Protein AF-A0AAD4QGN6-F1 (afdb_monomer)

Sequence (201 aa):
MGAQNDKGPKTSQDTLAPYFDDSAAAVRRAFARVEEGYILPTADLFKAQFSAHPIPFVFFSIFVSFSFFPILAYFVVSFATLSVALAVALCIAFIFSAGVCIFLGGILLSILGITLLLSGFLTCFVMFSYLAARLISNLRHSGRNGFRAWYQEVTTILYPFSFHLAPADEDPYISQDTKGLNGEEAKDGHGIDTEPEPYEQ

Radius of gyration: 48.89 Å; Cα contacts (8 Å, |Δi|>4): 22; chains: 1; bounding box: 101×64×138 Å

Secondary structure (DSSP, 8-state):
-----------HHHHHHHHHHHHHHHHHHHHHHHIIIIIHHHHHHHHHHHHH-HHHHHHHHHHHHHHHHHHHHHHHHHHHHHHHHHHHHHHHHHHHHHHHHHHHHHHHHHHHHHHHHHHHHHHHHHHHHHHHHHHHHHHHHHGGGHHHHHHHHHHHHHGGGS---------TTS-SS---S--------------------

pLDDT: mean 86.38, std 15.67, range [43.59, 98.38]

Structure (mmCIF, N/CA/C/O backbone):
data_AF-A0AAD4QGN6-F1
#
_entry.id   AF-A0AAD4QGN6-F1
#
loop_
_atom_site.group_PDB
_atom_site.id
_atom_site.type_symbol
_atom_site.label_atom_id
_atom_site.label_alt_id
_atom_site.label_comp_id
_atom_site.label_asym_id
_atom_site.label_entity_id
_atom_site.label_seq_id
_atom_site.pdbx_PDB_ins_code
_atom_site.Cartn_x
_atom_site.Cartn_y
_atom_site.Cartn_z
_atom_site.occupancy
_atom_site.B_iso_or_equiv
_atom_site.auth_seq_id
_atom_site.auth_comp_id
_atom_site.auth_asym_id
_atom_site.auth_atom_id
_atom_site.pdbx_PDB_model_num
ATOM 1 N N . MET A 1 1 ? -61.923 -21.120 -24.382 1.00 43.59 1 MET A N 1
ATOM 2 C CA . MET A 1 1 ? -61.720 -19.772 -23.808 1.00 43.59 1 MET A CA 1
ATOM 3 C C . MET A 1 1 ? -60.856 -19.918 -22.566 1.00 43.59 1 MET A C 1
ATOM 5 O O . MET A 1 1 ? -61.360 -20.352 -21.543 1.00 43.59 1 MET A O 1
ATOM 9 N N . GLY A 1 2 ? -59.548 -19.681 -22.691 1.00 56.62 2 GLY A N 1
ATOM 10 C CA . GLY A 1 2 ? -58.587 -19.747 -21.589 1.00 56.62 2 GLY A CA 1
ATOM 11 C C . GLY A 1 2 ? -57.971 -18.369 -21.386 1.00 56.62 2 GLY A C 1
ATOM 12 O O . GLY A 1 2 ? -57.341 -17.851 -22.302 1.00 56.62 2 GLY A O 1
ATOM 13 N N . ALA A 1 3 ? -58.206 -17.764 -20.223 1.00 63.41 3 ALA A N 1
ATOM 14 C CA . ALA A 1 3 ? -57.609 -16.489 -19.851 1.00 63.41 3 ALA A CA 1
ATOM 15 C C . ALA A 1 3 ? -56.217 -16.751 -19.263 1.00 63.41 3 ALA A C 1
ATOM 17 O O . ALA A 1 3 ? -56.072 -17.232 -18.139 1.00 63.41 3 ALA A O 1
ATOM 18 N N . GLN A 1 4 ? -55.197 -16.484 -20.072 1.00 51.84 4 GLN A N 1
ATOM 19 C CA . GLN A 1 4 ? -53.793 -16.517 -19.691 1.00 51.84 4 GLN A CA 1
ATOM 20 C C . GLN A 1 4 ? -53.531 -15.282 -18.819 1.00 51.84 4 GLN A C 1
ATOM 22 O O . GLN A 1 4 ? -53.520 -14.156 -19.306 1.00 51.84 4 GLN A O 1
ATOM 27 N N . ASN A 1 5 ? -53.439 -15.492 -17.506 1.00 65.56 5 ASN A N 1
ATOM 28 C CA . ASN A 1 5 ? -53.220 -14.425 -16.537 1.00 65.56 5 ASN A CA 1
ATOM 29 C C . ASN A 1 5 ? -51.732 -14.049 -16.570 1.00 65.56 5 ASN A C 1
ATOM 31 O O . ASN A 1 5 ? -50.882 -14.808 -16.094 1.00 65.56 5 ASN A O 1
ATOM 35 N N . ASP A 1 6 ? -51.448 -12.921 -17.212 1.00 61.00 6 ASP A N 1
ATOM 36 C CA . ASP A 1 6 ? -50.129 -12.334 -17.408 1.00 61.00 6 ASP A CA 1
ATOM 37 C C . ASP A 1 6 ? -49.530 -11.928 -16.053 1.00 61.00 6 ASP A C 1
ATOM 39 O O . ASP A 1 6 ? -49.828 -10.880 -15.479 1.00 61.00 6 ASP A O 1
ATOM 43 N N . LYS A 1 7 ? -48.732 -12.830 -15.475 1.00 59.69 7 LYS A N 1
ATOM 44 C CA . LYS A 1 7 ? -47.925 -12.542 -14.291 1.00 59.69 7 LYS A CA 1
ATOM 45 C C . LYS A 1 7 ? -46.691 -11.796 -14.770 1.00 59.69 7 LYS A C 1
ATOM 47 O O . LYS A 1 7 ? -45.685 -12.424 -15.099 1.00 59.69 7 LYS A O 1
ATOM 52 N N . GLY A 1 8 ? -46.788 -10.468 -14.775 1.00 71.62 8 GLY A N 1
ATOM 53 C CA . GLY A 1 8 ? -45.641 -9.585 -14.953 1.00 71.62 8 GLY A CA 1
ATOM 54 C C . GLY A 1 8 ? -44.460 -10.014 -14.065 1.00 71.62 8 GLY A C 1
ATOM 55 O O . GLY A 1 8 ? -44.665 -10.655 -13.025 1.00 71.62 8 GLY A O 1
ATOM 56 N N . PRO A 1 9 ? -43.218 -9.716 -14.483 1.00 70.19 9 PRO A N 1
ATOM 57 C CA . PRO A 1 9 ? -42.015 -10.195 -13.817 1.00 70.19 9 PRO A CA 1
ATOM 58 C C . PRO A 1 9 ? -42.045 -9.778 -12.347 1.00 70.19 9 PRO A C 1
ATOM 60 O O . PRO A 1 9 ? -41.974 -8.592 -12.031 1.00 70.19 9 PRO A O 1
ATOM 63 N N . LYS A 1 10 ? -42.186 -10.764 -11.451 1.00 68.19 10 LYS A N 1
ATOM 64 C CA . LYS A 1 10 ? -42.102 -10.548 -10.006 1.00 68.19 10 LYS A CA 1
ATOM 65 C C . LYS A 1 10 ? -40.757 -9.899 -9.728 1.00 68.19 10 LYS A C 1
ATOM 67 O O . LYS A 1 10 ? -39.713 -10.513 -9.948 1.00 68.19 10 LYS A O 1
ATOM 72 N N . THR A 1 11 ? -40.792 -8.641 -9.318 1.00 77.50 11 THR A N 1
ATOM 73 C CA . THR A 1 11 ? -39.588 -7.891 -9.000 1.00 77.50 11 THR A CA 1
ATOM 74 C C . THR A 1 11 ? -38.900 -8.592 -7.830 1.00 77.50 11 THR A C 1
ATOM 76 O O . THR A 1 11 ? -39.550 -9.098 -6.912 1.00 77.50 11 THR A O 1
ATOM 79 N N . SER A 1 12 ? -37.567 -8.650 -7.839 1.00 76.31 12 SER A N 1
ATOM 80 C CA . SER A 1 12 ? -36.774 -9.278 -6.768 1.00 76.31 12 SER A CA 1
ATOM 81 C C . SER A 1 12 ? -37.099 -8.718 -5.372 1.00 76.31 12 SER A C 1
ATOM 83 O O . SER A 1 12 ? -36.826 -9.357 -4.361 1.00 76.31 12 SER A O 1
ATOM 85 N N . GLN A 1 13 ? -37.730 -7.544 -5.322 1.00 77.81 13 GLN A N 1
ATOM 86 C CA . GLN A 1 13 ? -38.198 -6.865 -4.123 1.00 77.81 13 GLN A CA 1
ATOM 87 C C . GLN A 1 13 ? -39.354 -7.602 -3.418 1.00 77.81 13 GLN A C 1
ATOM 89 O O . GLN A 1 13 ? -39.311 -7.745 -2.197 1.00 77.81 13 GLN A O 1
ATOM 94 N N . ASP A 1 14 ? -40.307 -8.179 -4.162 1.00 81.94 14 ASP A N 1
ATOM 95 C CA . ASP A 1 14 ? -41.421 -8.961 -3.588 1.00 81.94 14 ASP A CA 1
ATOM 96 C C . ASP A 1 14 ? -40.950 -10.285 -2.967 1.00 81.94 14 ASP A C 1
ATOM 98 O O . ASP A 1 14 ? -41.615 -10.859 -2.107 1.00 81.94 14 ASP A O 1
ATOM 102 N N . THR A 1 15 ? -39.777 -10.772 -3.381 1.00 83.56 15 THR A N 1
ATOM 103 C CA . THR A 1 15 ? -39.191 -12.006 -2.838 1.00 83.56 15 THR A CA 1
ATOM 104 C C . THR A 1 15 ? -38.422 -11.753 -1.535 1.00 83.56 15 THR A C 1
ATOM 106 O O . THR A 1 15 ? -38.237 -12.683 -0.759 1.00 83.56 15 THR A O 1
ATOM 109 N N . LEU A 1 16 ? -38.010 -10.510 -1.248 1.00 90.31 16 LEU A N 1
ATOM 110 C CA . LEU A 1 16 ? -37.221 -10.157 -0.056 1.00 90.31 16 LEU A CA 1
ATOM 111 C C . LEU A 1 16 ? -38.077 -9.814 1.171 1.00 90.31 16 LEU A C 1
ATOM 113 O O . LEU A 1 16 ? -37.651 -10.070 2.295 1.00 90.31 16 LEU A O 1
ATOM 117 N N . ALA A 1 17 ? -39.283 -9.278 0.970 1.00 91.94 17 ALA A N 1
ATOM 118 C CA . ALA A 1 17 ? -40.217 -8.952 2.050 1.00 91.94 17 ALA A CA 1
ATOM 119 C C . ALA A 1 17 ? -40.446 -10.102 3.062 1.00 91.94 17 ALA A C 1
ATOM 121 O O . ALA A 1 17 ? -40.262 -9.868 4.259 1.00 91.94 17 ALA A O 1
ATOM 122 N N . PRO A 1 18 ? -40.732 -11.355 2.641 1.00 93.19 18 PRO A N 1
ATOM 123 C CA . PRO A 1 18 ? -40.939 -12.448 3.593 1.00 93.19 18 PRO A CA 1
ATOM 124 C C . PRO A 1 18 ? -39.680 -12.814 4.400 1.00 93.19 18 PRO A C 1
ATOM 126 O O . PRO A 1 18 ? -39.805 -13.261 5.538 1.00 93.19 18 PRO A O 1
ATOM 129 N N . TYR A 1 19 ? -38.469 -12.596 3.865 1.00 93.94 19 TYR A N 1
ATOM 130 C CA . TYR A 1 19 ? -37.225 -12.847 4.608 1.00 93.94 19 TYR A CA 1
ATOM 131 C C . TYR A 1 19 ? -37.001 -11.829 5.727 1.00 93.94 19 TYR A C 1
ATOM 133 O O . TYR A 1 19 ? -36.492 -12.194 6.789 1.00 93.94 19 TYR A O 1
ATOM 141 N N . PHE A 1 20 ? -37.385 -10.566 5.518 1.00 95.81 20 PHE A N 1
ATOM 142 C CA . PHE A 1 20 ? -37.336 -9.556 6.576 1.00 95.81 20 PHE A CA 1
ATOM 143 C C . PHE A 1 20 ? -38.327 -9.867 7.694 1.00 95.81 20 PHE A C 1
ATOM 145 O O . PHE A 1 20 ? -37.954 -9.777 8.865 1.00 95.81 20 PHE A O 1
ATOM 152 N N . ASP A 1 21 ? -39.542 -10.294 7.349 1.00 95.81 21 ASP A N 1
ATOM 153 C CA . ASP A 1 21 ? -40.553 -10.665 8.339 1.00 95.81 21 ASP A CA 1
ATOM 154 C C . ASP A 1 21 ? -40.125 -11.883 9.166 1.00 95.81 21 ASP A C 1
ATOM 156 O O . ASP A 1 21 ? -40.253 -11.867 10.394 1.00 95.81 21 ASP A O 1
ATOM 160 N N . ASP A 1 22 ? -39.545 -12.909 8.535 1.00 96.44 22 ASP A N 1
ATOM 161 C CA . ASP A 1 22 ? -39.064 -14.094 9.253 1.00 96.44 22 ASP A CA 1
ATOM 162 C C . ASP A 1 22 ? -37.840 -13.777 10.132 1.00 96.44 22 ASP A C 1
ATOM 164 O O . ASP A 1 22 ? -37.778 -14.172 11.300 1.00 96.44 22 ASP A O 1
ATOM 168 N N . SER A 1 23 ? -36.909 -12.956 9.631 1.00 95.19 23 SER A N 1
ATOM 169 C CA . SER A 1 23 ? -35.755 -12.477 10.408 1.00 95.19 23 SER A CA 1
ATOM 170 C C . SER A 1 23 ? -36.194 -11.647 11.618 1.00 95.19 23 SER A C 1
ATOM 172 O O . SER A 1 23 ? -35.710 -11.854 12.734 1.00 95.19 23 SER A O 1
ATOM 174 N N . ALA A 1 24 ? -37.156 -10.740 11.437 1.00 96.81 24 ALA A N 1
ATOM 175 C CA . ALA A 1 24 ? -37.717 -9.943 12.522 1.00 96.81 24 ALA A CA 1
ATOM 176 C C . ALA A 1 24 ? -38.466 -10.817 13.539 1.00 96.81 24 ALA A C 1
ATOM 178 O O . ALA A 1 24 ? -38.330 -10.610 14.748 1.00 96.81 24 ALA A O 1
ATOM 179 N N . ALA A 1 25 ? -39.218 -11.823 13.083 1.00 97.12 25 ALA A N 1
ATOM 180 C CA . ALA A 1 25 ? -39.891 -12.779 13.957 1.00 97.12 25 ALA A CA 1
ATOM 181 C C . ALA A 1 25 ? -38.892 -13.620 14.770 1.00 97.12 25 ALA A C 1
ATOM 183 O O . ALA A 1 25 ? -39.136 -13.881 15.951 1.00 97.12 25 ALA A O 1
ATOM 184 N N . ALA A 1 26 ? -37.757 -14.003 14.181 1.00 97.00 26 ALA A N 1
ATOM 185 C CA . ALA A 1 26 ? -36.682 -14.708 14.874 1.00 97.00 26 ALA A CA 1
ATOM 186 C C . ALA A 1 26 ? -36.025 -13.835 15.956 1.00 97.00 26 ALA A C 1
ATOM 188 O O . ALA A 1 26 ? -35.890 -14.282 17.097 1.00 97.00 26 ALA A O 1
ATOM 189 N N . VAL A 1 27 ? -35.695 -12.576 15.639 1.00 96.12 27 VAL A N 1
ATOM 190 C CA . VAL A 1 27 ? -35.137 -11.619 16.612 1.00 96.12 27 VAL A CA 1
ATOM 191 C C . VAL A 1 27 ? -36.123 -11.365 17.752 1.00 96.12 27 VAL A C 1
ATOM 193 O O . VAL A 1 27 ? -35.725 -11.410 18.912 1.00 96.12 27 VAL A O 1
ATOM 196 N N . ARG A 1 28 ? -37.420 -11.190 17.462 1.00 97.12 28 ARG A N 1
ATOM 197 C CA . ARG A 1 28 ? -38.463 -11.032 18.494 1.00 97.12 28 ARG A CA 1
ATOM 198 C C . ARG A 1 28 ? -38.573 -12.250 19.404 1.00 97.12 28 ARG A C 1
ATOM 200 O O . ARG A 1 28 ? -38.644 -12.084 20.614 1.00 97.12 28 ARG A O 1
ATOM 207 N N . ARG A 1 29 ? -38.554 -13.468 18.853 1.00 96.88 29 ARG A N 1
ATOM 208 C CA . ARG A 1 29 ? -38.578 -14.705 19.655 1.00 96.88 29 ARG A CA 1
ATOM 209 C C . ARG A 1 29 ? -37.332 -14.847 20.532 1.00 96.88 29 ARG A C 1
ATOM 211 O O . ARG A 1 29 ? -37.445 -15.297 21.669 1.00 96.88 29 ARG A O 1
ATOM 218 N N . ALA A 1 30 ? -36.161 -14.463 20.025 1.00 95.88 30 ALA A N 1
ATOM 219 C CA . ALA A 1 30 ? -34.927 -14.457 20.807 1.00 95.88 30 ALA A CA 1
ATOM 220 C C . ALA A 1 30 ? -34.992 -13.430 21.946 1.00 95.88 30 ALA A C 1
ATOM 222 O O . ALA A 1 30 ? -34.689 -13.773 23.087 1.00 95.88 30 ALA A O 1
ATOM 223 N N . PHE A 1 31 ? -35.460 -12.214 21.656 1.00 96.38 31 PHE A N 1
ATOM 224 C CA . PHE A 1 31 ? -35.670 -11.175 22.663 1.00 96.38 31 PHE A CA 1
ATOM 225 C C . PHE A 1 31 ? -36.680 -11.596 23.723 1.00 96.38 31 PHE A C 1
ATOM 227 O O . PHE A 1 31 ? -36.369 -11.471 24.899 1.00 96.38 31 PHE A O 1
ATOM 234 N N . ALA A 1 32 ? -37.818 -12.172 23.332 1.00 96.75 32 ALA A N 1
ATOM 235 C CA . ALA A 1 32 ? -38.819 -12.665 24.275 1.00 96.75 32 ALA A CA 1
ATOM 236 C C . ALA A 1 32 ? -38.220 -13.703 25.236 1.00 96.75 32 ALA A C 1
ATOM 238 O O . ALA A 1 32 ? -38.425 -13.632 26.442 1.00 96.75 32 ALA A O 1
ATOM 239 N N . ARG A 1 33 ? -37.389 -14.622 24.728 1.00 96.12 33 ARG A N 1
ATOM 240 C CA . ARG A 1 33 ? -36.713 -15.624 25.564 1.00 96.12 33 ARG A CA 1
ATOM 241 C C . ARG A 1 33 ? -35.698 -15.004 26.528 1.00 96.12 33 ARG A C 1
ATOM 243 O O . ARG A 1 33 ? -35.553 -15.481 27.649 1.00 96.12 33 ARG A O 1
ATOM 250 N N . VAL A 1 34 ? -34.982 -13.966 26.099 1.00 96.69 34 VAL A N 1
ATOM 251 C CA . VAL A 1 34 ? -34.042 -13.232 26.961 1.00 96.69 34 VAL A CA 1
ATOM 252 C C . VAL A 1 34 ? -34.792 -12.417 28.010 1.00 96.69 34 VAL A C 1
ATOM 254 O O . VAL A 1 34 ? -34.392 -12.383 29.172 1.00 96.69 34 VAL A O 1
ATOM 257 N N . GLU A 1 35 ? -35.889 -11.785 27.617 1.00 96.38 35 GLU A N 1
ATOM 258 C CA . GLU A 1 35 ? -36.721 -10.983 28.500 1.00 96.38 35 GLU A CA 1
ATOM 259 C C . GLU A 1 35 ? -37.313 -11.837 29.620 1.00 96.38 35 GLU A C 1
ATOM 261 O O . GLU A 1 35 ? -37.143 -11.523 30.798 1.00 96.38 35 GLU A O 1
ATOM 266 N N . GLU A 1 36 ? -37.908 -12.967 29.252 1.00 96.25 36 GLU A N 1
ATOM 267 C CA . GLU A 1 36 ? -38.541 -13.897 30.182 1.00 96.25 36 GLU A CA 1
ATOM 268 C C . GLU A 1 36 ? -37.516 -14.661 31.030 1.00 96.25 36 GLU A C 1
ATOM 270 O O . GLU A 1 36 ? -37.715 -14.852 32.227 1.00 96.25 36 GLU A O 1
ATOM 275 N N . GLY A 1 37 ? -36.379 -15.044 30.440 1.00 95.56 37 GLY A N 1
ATOM 276 C CA . GLY A 1 37 ? -35.348 -15.827 31.123 1.00 95.56 37 GLY A CA 1
ATOM 277 C C . GLY A 1 37 ? -34.400 -15.020 32.012 1.00 95.56 37 GLY A C 1
ATOM 278 O O . GLY A 1 37 ? -33.891 -15.558 32.993 1.00 95.56 37 GLY A O 1
ATOM 279 N N . TYR A 1 38 ? -34.141 -13.750 31.688 1.00 95.50 38 TYR A N 1
ATOM 280 C CA . TYR A 1 38 ? -33.102 -12.959 32.356 1.00 95.50 38 TYR A CA 1
ATOM 281 C C . TYR A 1 38 ? -33.596 -11.605 32.851 1.00 95.50 38 TYR A C 1
ATOM 283 O O . TYR A 1 38 ? -33.312 -11.250 33.995 1.00 95.50 38 TYR A O 1
ATOM 291 N N . ILE A 1 39 ? -34.318 -10.841 32.026 1.00 96.69 39 ILE A N 1
ATOM 292 C CA . ILE A 1 39 ? -34.656 -9.444 32.346 1.00 96.69 39 ILE A CA 1
ATOM 293 C C . ILE A 1 39 ? -35.712 -9.374 33.450 1.00 96.69 39 ILE A C 1
ATOM 295 O O . ILE A 1 39 ? -35.499 -8.703 34.457 1.00 96.69 39 ILE A O 1
ATOM 299 N N . LEU A 1 40 ? -36.825 -10.092 33.295 1.00 95.56 40 LEU A N 1
ATOM 300 C CA . LEU A 1 40 ? -37.905 -10.121 34.283 1.00 95.56 40 LEU A CA 1
ATOM 301 C C . LEU A 1 40 ? -37.440 -10.602 35.671 1.00 95.56 40 LEU A C 1
ATOM 303 O O . LEU A 1 40 ? -37.620 -9.854 36.636 1.00 95.56 40 LEU A O 1
ATOM 307 N N . PRO A 1 41 ? -36.770 -11.765 35.813 1.00 94.88 41 PRO A N 1
ATOM 308 C CA . PRO A 1 41 ? -36.354 -12.237 37.132 1.00 94.88 41 PRO A CA 1
ATOM 309 C C . PRO A 1 41 ? -35.299 -11.332 37.780 1.00 94.88 41 PRO A C 1
ATOM 311 O O . PRO A 1 41 ? -35.325 -11.137 38.995 1.00 94.88 41 PRO A O 1
ATOM 314 N N . THR A 1 42 ? -34.386 -10.735 37.004 1.00 95.31 42 THR A N 1
ATOM 315 C CA . THR A 1 42 ? -33.425 -9.779 37.576 1.00 95.31 42 THR A CA 1
ATOM 316 C C . THR A 1 42 ? -34.109 -8.497 38.025 1.00 95.31 42 THR A C 1
A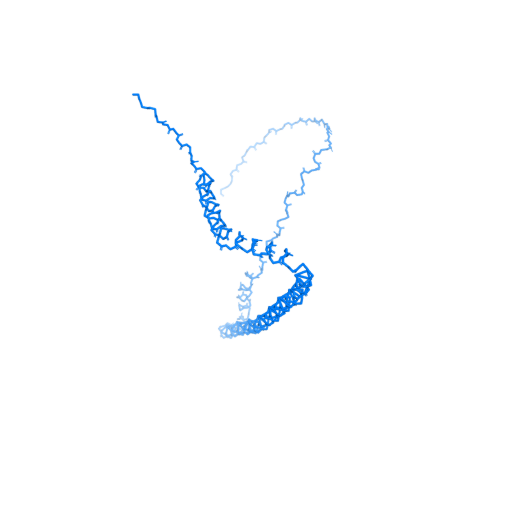TOM 318 O O . THR A 1 42 ? -33.811 -8.029 39.120 1.00 95.31 42 THR A O 1
ATOM 321 N N . ALA A 1 43 ? -35.052 -7.952 37.253 1.00 95.81 43 ALA A N 1
ATOM 322 C CA . ALA A 1 43 ? -35.794 -6.751 37.632 1.00 95.81 43 ALA A CA 1
ATOM 323 C C . ALA A 1 43 ? -36.541 -6.924 38.966 1.00 95.81 43 ALA A C 1
ATOM 325 O O . ALA A 1 43 ? -36.524 -6.016 39.803 1.00 95.81 43 ALA A O 1
ATOM 326 N N . ASP A 1 44 ? -37.138 -8.093 39.199 1.00 95.88 44 ASP A N 1
ATOM 327 C CA . ASP A 1 44 ? -37.821 -8.395 40.458 1.00 95.88 44 ASP A CA 1
ATOM 328 C C . ASP A 1 44 ? -36.839 -8.544 41.629 1.00 95.88 44 ASP A C 1
ATOM 330 O O . ASP A 1 44 ? -37.077 -7.989 42.706 1.00 95.88 44 ASP A O 1
ATOM 334 N N . LEU A 1 45 ? -35.686 -9.190 41.415 1.00 95.06 45 LEU A N 1
ATOM 335 C CA . LEU A 1 45 ? -34.607 -9.245 42.411 1.00 95.06 45 LEU A CA 1
ATOM 336 C C . LEU A 1 45 ? -34.064 -7.850 42.746 1.00 95.06 45 LEU A C 1
ATOM 338 O O . LEU A 1 45 ? -33.815 -7.548 43.913 1.00 95.06 45 LEU A O 1
ATOM 342 N N . PHE A 1 46 ? -33.918 -6.986 41.741 1.00 94.94 46 PHE A N 1
ATOM 343 C CA . PHE A 1 46 ? -33.484 -5.601 41.897 1.00 94.94 46 PHE A CA 1
ATOM 344 C C . PHE A 1 46 ? -34.466 -4.795 42.750 1.00 94.94 46 PHE A C 1
ATOM 346 O O . PHE A 1 46 ? -34.047 -4.124 43.695 1.00 94.94 46 PHE A O 1
ATOM 353 N N . LYS A 1 47 ? -35.772 -4.900 42.471 1.00 95.69 47 LYS A N 1
ATOM 354 C CA . LYS A 1 47 ? -36.817 -4.261 43.287 1.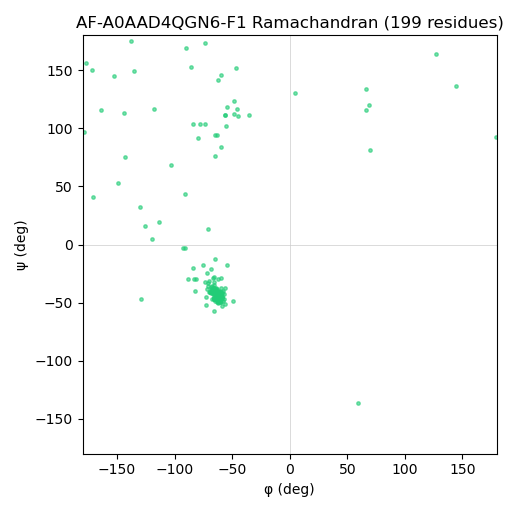00 95.69 47 LYS A CA 1
ATOM 355 C C . LYS A 1 47 ? -36.794 -4.771 44.725 1.00 95.69 47 LYS A C 1
ATOM 357 O O . LYS A 1 47 ? -36.801 -3.963 45.650 1.00 95.69 47 LYS A O 1
ATOM 362 N N . ALA A 1 48 ? -36.715 -6.088 44.916 1.00 95.88 48 ALA A N 1
ATOM 363 C CA . ALA A 1 48 ? -36.673 -6.694 46.244 1.00 95.88 48 ALA A CA 1
ATOM 364 C C . ALA A 1 48 ? -35.445 -6.232 47.052 1.00 95.88 48 ALA A C 1
ATOM 366 O O . ALA A 1 48 ? -35.580 -5.856 48.217 1.00 95.88 48 ALA A O 1
ATOM 367 N N . GLN A 1 49 ? -34.261 -6.190 46.432 1.00 95.25 49 GLN A N 1
ATOM 368 C CA . GLN A 1 49 ? -33.033 -5.716 47.080 1.00 95.25 49 GLN A CA 1
ATOM 369 C C . GLN A 1 49 ? -33.060 -4.220 47.389 1.00 95.25 49 GLN A C 1
ATOM 371 O O . GLN A 1 49 ? -32.614 -3.807 48.461 1.00 95.25 49 GLN A O 1
ATOM 376 N N . PHE A 1 50 ? -33.630 -3.407 46.500 1.00 96.00 50 PHE A N 1
ATOM 377 C CA . PHE A 1 50 ? -33.791 -1.978 46.747 1.00 96.00 50 PHE A CA 1
ATOM 378 C C . PHE A 1 50 ? -34.705 -1.701 47.945 1.00 96.00 50 PHE A C 1
ATOM 380 O O . PHE A 1 50 ? -34.384 -0.858 48.780 1.00 96.00 50 PHE A O 1
ATOM 387 N N . SER A 1 51 ? -35.818 -2.433 48.061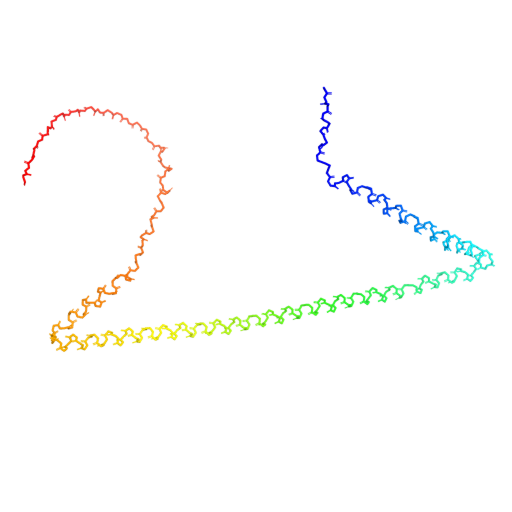 1.00 96.88 51 SER A N 1
ATOM 388 C CA . SER A 1 51 ? -36.732 -2.307 49.200 1.00 96.88 51 SER A CA 1
ATOM 389 C C . SER A 1 51 ? -36.113 -2.785 50.513 1.00 96.88 51 SER A C 1
ATOM 391 O O . SER A 1 51 ? -36.376 -2.183 51.551 1.00 96.88 51 SER A O 1
ATOM 393 N N . ALA A 1 52 ? -35.286 -3.834 50.484 1.00 97.81 52 ALA A N 1
ATOM 394 C CA . ALA A 1 52 ? -34.627 -4.352 51.681 1.00 97.81 52 ALA A CA 1
ATOM 395 C C . ALA A 1 52 ? -33.504 -3.427 52.183 1.00 97.81 52 ALA A C 1
ATOM 397 O O . ALA A 1 52 ? -33.410 -3.157 53.382 1.00 97.81 52 ALA A O 1
ATOM 398 N N . HIS A 1 53 ? -32.652 -2.928 51.280 1.00 96.69 53 HIS A N 1
ATOM 399 C CA . HIS A 1 53 ? -31.438 -2.189 51.636 1.00 96.69 53 HIS A CA 1
ATOM 400 C C . HIS A 1 53 ? -31.144 -1.031 50.656 1.00 96.69 53 HIS A C 1
ATOM 402 O O . HIS A 1 53 ? -30.203 -1.109 49.860 1.00 96.69 53 HIS A O 1
ATOM 408 N N . PRO A 1 54 ? -31.881 0.094 50.730 1.00 92.12 54 PRO A N 1
ATOM 409 C CA . PRO A 1 54 ? -31.801 1.162 49.727 1.00 92.12 54 PRO A CA 1
ATOM 410 C C . PRO A 1 54 ? -30.445 1.885 49.701 1.00 92.12 54 PRO A C 1
ATOM 412 O O . PRO A 1 54 ? -29.934 2.210 48.631 1.00 92.12 54 PRO A O 1
ATOM 415 N N . ILE A 1 55 ? -29.823 2.109 50.864 1.00 94.81 55 ILE A N 1
ATOM 416 C CA . ILE A 1 55 ? -28.547 2.838 50.978 1.00 94.81 55 ILE A CA 1
ATOM 417 C C . ILE A 1 55 ? -27.380 2.088 50.301 1.00 94.81 55 ILE A C 1
ATOM 419 O O . ILE A 1 55 ? -26.758 2.663 49.403 1.00 94.81 55 ILE A O 1
ATOM 423 N N . PRO A 1 56 ? -27.057 0.827 50.668 1.00 94.56 56 PRO A N 1
ATOM 424 C CA . PRO A 1 56 ? -25.952 0.110 50.030 1.00 94.56 56 PRO A CA 1
ATOM 425 C C . PRO A 1 56 ? -26.237 -0.192 48.558 1.00 94.56 56 PRO A C 1
ATOM 427 O O . PRO A 1 56 ? -25.305 -0.217 47.758 1.00 94.56 56 PRO A O 1
ATOM 430 N N . PHE A 1 57 ? -27.508 -0.356 48.179 1.00 93.88 57 PHE A N 1
ATOM 431 C CA . PHE A 1 57 ? -27.890 -0.556 46.789 1.00 93.88 57 PHE A CA 1
ATOM 432 C C . PHE A 1 57 ? -27.539 0.653 45.909 1.00 93.88 57 PHE A C 1
ATOM 434 O O . PHE A 1 57 ? -26.896 0.491 44.873 1.00 93.88 57 PHE A O 1
ATOM 441 N N . VAL A 1 58 ? -27.913 1.873 46.318 1.00 94.81 58 VAL A N 1
ATOM 442 C CA . VAL A 1 58 ? -27.586 3.097 45.560 1.00 94.81 58 VAL A CA 1
ATOM 443 C C . VAL A 1 58 ? -26.074 3.297 45.484 1.00 94.81 58 VAL A C 1
ATOM 445 O O . VAL A 1 58 ? -25.553 3.588 44.407 1.00 94.81 58 VAL A O 1
ATOM 448 N N . PHE A 1 59 ? -25.356 3.080 46.591 1.00 95.81 59 PHE A N 1
ATOM 449 C CA . PHE A 1 59 ? -23.893 3.140 46.602 1.00 95.81 59 PHE A CA 1
ATOM 450 C C . PHE A 1 59 ? -23.281 2.157 45.598 1.00 95.81 59 PHE A C 1
ATOM 452 O O . PHE A 1 59 ? -22.450 2.551 44.782 1.00 95.81 59 PHE A O 1
ATOM 459 N N . PHE A 1 60 ? -23.729 0.900 45.609 1.00 95.00 60 PHE A N 1
ATOM 460 C CA . PHE A 1 60 ? -23.258 -0.121 44.680 1.00 95.00 60 PHE A CA 1
ATOM 461 C C . PHE A 1 60 ? -23.598 0.229 43.228 1.00 95.00 60 PHE A C 1
ATOM 463 O O . PHE A 1 60 ? -22.745 0.100 42.359 1.00 95.00 60 PHE A O 1
ATOM 470 N N . SER A 1 61 ? -24.798 0.741 42.953 1.00 93.12 61 SER A N 1
ATOM 471 C CA . SER A 1 61 ? -25.204 1.166 41.609 1.00 93.12 61 SER A CA 1
ATOM 472 C C . SER A 1 61 ? -24.315 2.287 41.064 1.00 93.12 61 SER A C 1
ATOM 474 O O . SER A 1 61 ? -23.897 2.242 39.904 1.00 93.12 61 SER A O 1
ATOM 476 N N . ILE A 1 62 ? -24.005 3.291 41.890 1.00 94.06 62 ILE A N 1
ATOM 477 C CA . ILE A 1 62 ? -23.089 4.377 41.523 1.00 94.06 62 ILE A CA 1
ATOM 478 C C . ILE A 1 62 ? -21.683 3.809 41.325 1.00 94.06 62 ILE A C 1
ATOM 480 O O . ILE A 1 62 ? -21.066 4.077 40.299 1.00 94.06 62 ILE A O 1
ATOM 484 N N . PHE A 1 63 ? -21.200 2.976 42.248 1.00 94.56 63 PHE A N 1
ATOM 485 C CA . PHE A 1 63 ? -19.891 2.335 42.147 1.00 94.56 63 PHE A CA 1
ATOM 486 C C . PHE A 1 63 ? -19.750 1.520 40.856 1.00 94.56 63 PHE A C 1
ATOM 488 O O . PHE A 1 63 ? -18.778 1.698 40.130 1.00 94.56 63 PHE A O 1
ATOM 495 N N . VAL A 1 64 ? -20.744 0.696 40.514 1.00 93.94 64 VAL A N 1
ATOM 496 C CA . VAL A 1 64 ? -20.775 -0.081 39.267 1.00 93.94 64 VAL A CA 1
ATOM 497 C C . VAL A 1 64 ? -20.768 0.845 38.053 1.00 93.94 64 VAL A C 1
ATOM 499 O O . VAL A 1 64 ? -19.952 0.653 37.153 1.00 93.94 64 VAL A O 1
ATOM 502 N N . SER A 1 65 ? -21.596 1.893 38.050 1.00 92.88 65 SER A N 1
ATOM 503 C CA . SER A 1 65 ? -21.653 2.864 36.948 1.00 92.88 65 SER A CA 1
ATOM 504 C C . SER A 1 65 ? -20.308 3.567 36.733 1.00 92.88 65 SER A C 1
ATOM 506 O O . SER A 1 65 ? -19.818 3.649 35.607 1.00 92.88 65 SER A O 1
ATOM 508 N N . PHE A 1 66 ? -19.660 4.007 37.814 1.00 94.75 66 PHE A N 1
ATOM 509 C CA . PHE A 1 66 ? -18.334 4.624 37.761 1.00 94.75 66 PHE A CA 1
ATOM 510 C C . PHE A 1 66 ? -17.229 3.622 37.422 1.00 94.75 66 PHE A C 1
ATOM 512 O O . PHE A 1 66 ? -16.270 4.004 36.761 1.00 94.75 66 PHE A O 1
ATOM 519 N N . SER A 1 67 ? -17.358 2.351 37.811 1.00 95.38 67 SER A N 1
ATOM 520 C CA . SER A 1 67 ? -16.403 1.290 37.463 1.00 95.38 67 SER A CA 1
ATOM 521 C C . SER A 1 67 ? -16.479 0.878 35.992 1.00 95.38 67 SER A C 1
ATOM 523 O O . SER A 1 67 ? -15.489 0.416 35.429 1.00 95.38 67 SER A O 1
ATOM 525 N N . PHE A 1 68 ? -17.623 1.098 35.338 1.00 94.06 68 PHE A N 1
ATOM 526 C CA . PHE A 1 68 ? -17.781 0.822 33.914 1.00 94.06 68 PHE A CA 1
ATOM 527 C C . PHE A 1 68 ? -17.063 1.857 33.040 1.00 94.06 68 PHE A C 1
ATOM 529 O O . PHE A 1 68 ? -16.538 1.519 31.982 1.00 94.06 68 PHE A O 1
ATOM 536 N N . PHE A 1 69 ? -16.978 3.109 33.498 1.00 94.19 69 PHE A N 1
ATOM 537 C CA . PHE A 1 69 ? -16.295 4.184 32.779 1.00 94.19 69 PHE A CA 1
ATOM 538 C C . PHE A 1 69 ? -14.820 3.880 32.439 1.00 94.19 69 PHE A C 1
ATOM 540 O O . PHE A 1 69 ? -14.466 3.990 31.264 1.00 94.19 69 PHE A O 1
ATOM 547 N N . PRO A 1 70 ? -13.949 3.454 33.379 1.00 95.44 70 PRO A N 1
ATOM 548 C CA . PRO A 1 70 ? -12.566 3.113 33.057 1.00 95.44 70 PRO A CA 1
ATOM 549 C C . PRO A 1 70 ? -12.460 1.891 32.138 1.00 95.44 70 PRO A C 1
ATOM 551 O O . PRO A 1 70 ? -11.564 1.850 31.300 1.00 95.44 70 PRO A O 1
ATOM 554 N N . ILE A 1 71 ? -13.382 0.927 32.238 1.00 96.19 71 ILE A N 1
ATOM 555 C CA . ILE A 1 71 ? -13.428 -0.233 31.336 1.00 96.19 71 ILE A CA 1
ATOM 556 C C . ILE A 1 71 ? -13.743 0.232 29.910 1.00 96.19 71 ILE A C 1
ATOM 558 O O . ILE A 1 71 ? -13.026 -0.112 28.972 1.00 96.19 71 ILE A O 1
ATOM 562 N N . LEU A 1 72 ? -14.772 1.064 29.740 1.00 95.38 72 LEU A N 1
ATOM 563 C CA . LEU A 1 72 ? -15.141 1.619 28.439 1.00 95.38 72 LEU A CA 1
ATOM 564 C C . LEU A 1 72 ? -14.014 2.484 27.859 1.00 95.38 72 LEU A C 1
ATOM 566 O O . LEU A 1 72 ? -13.669 2.338 26.688 1.00 95.38 72 LEU A O 1
ATOM 570 N N . ALA A 1 73 ? -13.402 3.341 28.680 1.00 96.38 73 ALA A N 1
ATOM 571 C CA . ALA A 1 73 ? -12.262 4.157 28.277 1.00 96.38 73 ALA A CA 1
ATOM 572 C C . ALA A 1 73 ? -11.082 3.290 27.816 1.00 96.38 73 ALA A C 1
ATOM 574 O O . ALA A 1 73 ? -10.489 3.573 26.777 1.00 96.38 73 ALA A O 1
ATOM 575 N N . TYR A 1 74 ? -10.782 2.199 28.529 1.00 97.69 74 TYR A N 1
ATOM 576 C CA . TYR A 1 74 ? -9.760 1.236 28.124 1.00 97.69 74 TYR A CA 1
ATOM 577 C C . TYR A 1 74 ? -10.063 0.629 26.750 1.00 97.69 74 TYR A C 1
ATOM 579 O O . TYR A 1 74 ? -9.182 0.606 25.893 1.00 97.69 74 TYR A O 1
ATOM 587 N N . PHE A 1 75 ? -11.305 0.202 26.500 1.00 97.62 75 PHE A N 1
ATOM 588 C CA . PHE A 1 75 ? -11.699 -0.333 25.193 1.00 97.62 75 PHE A CA 1
ATOM 589 C C . PHE A 1 75 ? -11.562 0.699 24.072 1.00 97.62 75 PHE A C 1
ATOM 591 O O . PHE A 1 75 ? -11.003 0.382 23.023 1.00 97.62 75 PHE A O 1
ATOM 598 N N . VAL A 1 76 ? -12.018 1.934 24.291 1.00 97.88 76 VAL A N 1
ATOM 599 C CA . VAL A 1 76 ? -11.919 3.013 23.296 1.00 97.88 76 VAL A CA 1
ATOM 600 C C . VAL A 1 76 ? -10.459 3.330 22.984 1.00 97.88 76 VAL A C 1
ATOM 602 O O . VAL A 1 76 ? -10.078 3.381 21.816 1.00 97.88 76 VAL A O 1
ATOM 605 N N . VAL A 1 77 ? -9.621 3.496 24.010 1.00 97.81 77 VAL A N 1
ATOM 606 C CA . VAL A 1 77 ? -8.191 3.786 23.838 1.00 97.81 77 VAL A CA 1
ATOM 607 C C . VAL A 1 77 ? -7.469 2.614 23.177 1.00 97.81 77 VAL A C 1
ATOM 609 O O . VAL A 1 77 ? -6.652 2.833 22.284 1.00 97.81 77 VAL A O 1
ATOM 612 N N . SER A 1 78 ? -7.779 1.375 23.558 1.00 98.00 78 SER A N 1
ATOM 613 C CA . SER A 1 78 ? -7.203 0.172 22.950 1.00 98.00 78 SER A CA 1
ATOM 614 C C . SER A 1 78 ? -7.552 0.078 21.464 1.00 98.00 78 SER A C 1
ATOM 616 O O . SER A 1 78 ? -6.660 -0.071 20.628 1.00 98.00 78 SER A O 1
ATOM 618 N N . PHE A 1 79 ? -8.829 0.264 21.116 1.00 97.31 79 PHE A N 1
ATOM 619 C CA . PHE A 1 79 ? -9.285 0.239 19.729 1.00 97.31 79 PHE A CA 1
ATOM 620 C C . PHE A 1 79 ? -8.680 1.381 18.904 1.00 97.31 79 PHE A C 1
ATOM 622 O O . PHE A 1 79 ? -8.195 1.149 17.798 1.00 97.31 79 PHE A O 1
ATOM 629 N N . ALA A 1 80 ? -8.632 2.599 19.452 1.00 97.56 80 ALA A N 1
ATOM 630 C CA . ALA A 1 80 ? -7.982 3.738 18.808 1.00 97.56 80 ALA A CA 1
ATOM 631 C C . ALA A 1 80 ? -6.488 3.474 18.568 1.00 97.56 80 ALA A C 1
ATOM 633 O O . ALA A 1 80 ? -5.988 3.703 17.469 1.00 97.56 80 ALA A O 1
ATOM 634 N N . THR A 1 81 ? -5.787 2.926 19.563 1.00 98.06 81 THR A N 1
ATOM 635 C CA . THR A 1 81 ? -4.365 2.569 19.452 1.00 98.06 81 THR A CA 1
ATOM 636 C C . THR A 1 81 ? -4.143 1.517 18.369 1.00 98.06 81 THR A C 1
ATOM 638 O O . THR A 1 81 ? -3.249 1.673 17.541 1.00 98.06 81 THR A O 1
ATOM 641 N N . LEU A 1 82 ? -4.980 0.477 18.322 1.00 97.94 82 LEU A N 1
ATOM 642 C CA . LEU A 1 82 ? -4.910 -0.566 17.298 1.00 97.94 82 LEU A CA 1
ATOM 643 C C . LEU A 1 82 ? -5.183 0.004 15.902 1.00 97.94 82 LEU A C 1
ATOM 645 O O . LEU A 1 82 ? -4.445 -0.294 14.965 1.00 97.94 82 LEU A O 1
ATOM 649 N N . SER A 1 83 ? -6.193 0.865 15.768 1.00 97.31 83 SER A N 1
ATOM 650 C CA . SER A 1 83 ? -6.521 1.530 14.505 1.00 97.31 83 SER A CA 1
ATOM 651 C C . SER A 1 83 ? -5.372 2.410 14.009 1.00 97.31 83 SER A C 1
ATOM 653 O O . SER A 1 83 ? -5.039 2.368 12.826 1.00 97.31 83 SER A O 1
ATOM 655 N N . VAL A 1 84 ? -4.747 3.191 14.895 1.00 98.19 84 VAL A N 1
ATOM 656 C CA . VAL A 1 84 ? -3.587 4.028 14.551 1.00 98.19 84 VAL A CA 1
ATOM 657 C C . VAL A 1 84 ? -2.391 3.160 14.173 1.00 98.19 84 VAL A C 1
ATOM 659 O O . VAL A 1 84 ? -1.764 3.412 13.147 1.00 98.19 84 VAL A O 1
ATOM 662 N N . ALA A 1 85 ? -2.097 2.109 14.942 1.00 98.12 85 ALA A N 1
ATOM 663 C CA . ALA A 1 85 ? -1.004 1.188 14.640 1.00 98.12 85 ALA A CA 1
ATOM 664 C C . ALA A 1 85 ? -1.181 0.523 13.266 1.00 98.12 85 ALA A C 1
ATOM 666 O O . ALA A 1 85 ? -0.231 0.447 12.488 1.00 98.12 85 ALA A O 1
ATOM 667 N N . LEU A 1 86 ? -2.404 0.101 12.937 1.00 98.19 86 LEU A N 1
ATOM 668 C CA . LEU A 1 86 ? -2.732 -0.501 11.648 1.00 98.19 86 LEU A CA 1
ATOM 669 C C . LEU A 1 86 ? -2.606 0.507 10.499 1.00 98.19 86 LEU A C 1
ATOM 671 O O . LEU A 1 86 ? -2.016 0.183 9.470 1.00 98.19 86 LEU A O 1
ATOM 675 N N . ALA A 1 87 ? -3.083 1.740 10.682 1.00 97.81 87 ALA A N 1
ATOM 676 C CA . ALA A 1 87 ? -2.922 2.803 9.691 1.00 97.81 87 ALA A CA 1
ATOM 677 C C . ALA A 1 87 ? -1.440 3.120 9.425 1.00 97.81 87 ALA A C 1
ATOM 679 O O . ALA A 1 87 ? -1.020 3.207 8.272 1.00 97.81 87 ALA A O 1
ATOM 680 N N . VAL A 1 88 ? -0.627 3.227 10.479 1.00 98.25 88 VAL A N 1
ATOM 681 C CA . VAL A 1 88 ? 0.822 3.454 10.361 1.00 98.25 88 VAL A CA 1
ATOM 682 C C . VAL A 1 88 ? 1.502 2.287 9.644 1.00 98.25 88 VAL A C 1
ATOM 684 O O . VAL A 1 88 ? 2.293 2.517 8.730 1.00 98.25 88 VAL A O 1
ATOM 687 N N . ALA A 1 89 ? 1.171 1.044 10.002 1.00 97.94 89 ALA A N 1
ATOM 688 C CA . ALA A 1 89 ? 1.719 -0.142 9.348 1.00 97.94 89 ALA A CA 1
ATOM 689 C C . ALA A 1 89 ? 1.394 -0.172 7.845 1.00 97.94 89 ALA A C 1
ATOM 691 O O . ALA A 1 89 ? 2.283 -0.430 7.033 1.00 97.94 89 ALA A O 1
ATOM 692 N N . LEU A 1 90 ? 0.154 0.156 7.465 1.00 98.12 90 LEU A N 1
ATOM 693 C CA . LEU A 1 90 ? -0.260 0.246 6.063 1.00 98.12 90 LEU A CA 1
ATOM 694 C C . LEU A 1 90 ? 0.475 1.361 5.312 1.00 98.12 90 LEU A C 1
ATOM 696 O O . LEU A 1 90 ? 0.944 1.129 4.199 1.00 98.12 90 LEU A O 1
ATOM 700 N N . CYS A 1 91 ? 0.634 2.540 5.917 1.00 98.38 91 CYS A N 1
ATOM 701 C CA . CYS A 1 91 ? 1.402 3.633 5.321 1.00 98.38 91 CYS A CA 1
ATOM 702 C C . CYS A 1 91 ? 2.859 3.230 5.060 1.00 98.38 91 CYS A C 1
ATOM 704 O O . CYS A 1 91 ? 3.366 3.446 3.961 1.00 98.38 91 CYS A O 1
ATOM 706 N N . ILE A 1 92 ? 3.525 2.606 6.037 1.00 98.12 92 ILE A N 1
ATOM 707 C CA . ILE A 1 92 ? 4.913 2.142 5.888 1.00 98.12 92 ILE A CA 1
ATOM 708 C C . ILE A 1 92 ? 5.008 1.073 4.795 1.00 98.12 92 ILE A C 1
ATOM 710 O O . ILE A 1 92 ? 5.879 1.165 3.930 1.00 98.12 92 ILE A O 1
ATOM 714 N N . ALA A 1 93 ? 4.100 0.093 4.795 1.00 97.69 93 ALA A N 1
ATOM 715 C CA . ALA A 1 93 ? 4.062 -0.955 3.780 1.00 97.69 93 ALA A CA 1
ATOM 716 C C . ALA A 1 93 ? 3.874 -0.376 2.369 1.00 97.69 93 ALA A C 1
ATOM 718 O O . ALA A 1 93 ? 4.558 -0.793 1.433 1.00 97.69 93 ALA A O 1
ATOM 719 N N . PHE A 1 94 ? 2.999 0.622 2.218 1.00 98.19 94 PHE A N 1
ATOM 720 C CA . PHE A 1 94 ? 2.751 1.279 0.940 1.00 98.19 94 PHE A CA 1
ATOM 721 C C . PHE A 1 94 ? 3.962 2.080 0.454 1.00 98.19 94 PHE A C 1
ATOM 723 O O . PHE A 1 94 ? 4.376 1.917 -0.692 1.00 98.19 94 PHE A O 1
ATOM 730 N N . ILE A 1 95 ? 4.574 2.893 1.323 1.00 98.19 95 ILE A N 1
ATOM 731 C CA . ILE A 1 95 ? 5.787 3.660 0.995 1.00 98.19 95 ILE A CA 1
ATOM 732 C C . ILE A 1 95 ? 6.917 2.715 0.583 1.00 98.19 95 ILE A C 1
ATOM 734 O O . ILE A 1 95 ? 7.578 2.947 -0.429 1.00 98.19 95 ILE A O 1
ATOM 738 N N . PHE A 1 96 ? 7.116 1.629 1.332 1.00 98.12 96 PHE A N 1
ATOM 739 C CA . PHE A 1 96 ? 8.137 0.635 1.024 1.00 98.12 96 PHE A CA 1
ATOM 740 C C . PHE A 1 96 ? 7.875 -0.045 -0.326 1.00 98.12 96 PHE A C 1
ATOM 742 O O . PHE A 1 96 ? 8.763 -0.092 -1.174 1.00 98.12 96 PHE A O 1
ATOM 749 N N . SER A 1 97 ? 6.643 -0.502 -0.565 1.00 98.12 97 SER A N 1
ATOM 750 C CA . SER A 1 97 ? 6.246 -1.123 -1.833 1.00 98.12 97 SER A CA 1
ATOM 751 C C . SER A 1 97 ? 6.434 -0.176 -3.020 1.00 98.12 97 SER A C 1
ATOM 753 O O . SER A 1 97 ? 6.992 -0.571 -4.044 1.00 98.12 97 SER A O 1
ATOM 755 N N . ALA A 1 98 ? 6.004 1.082 -2.890 1.00 97.62 98 ALA A N 1
ATOM 756 C CA . ALA A 1 98 ? 6.178 2.098 -3.922 1.00 97.62 98 ALA A CA 1
ATOM 757 C C . ALA A 1 98 ? 7.664 2.376 -4.191 1.00 97.62 98 ALA A C 1
ATOM 759 O O . ALA A 1 98 ? 8.081 2.419 -5.347 1.00 97.62 98 ALA A O 1
ATOM 760 N N . GLY A 1 99 ? 8.479 2.487 -3.137 1.00 98.00 99 GLY A N 1
ATOM 761 C CA . GLY A 1 99 ? 9.927 2.661 -3.246 1.00 98.00 99 GLY A CA 1
ATOM 762 C C . GLY A 1 99 ? 10.600 1.519 -4.007 1.00 98.00 99 GLY A C 1
ATOM 763 O O . GLY A 1 99 ? 11.383 1.772 -4.922 1.00 98.00 99 GLY A O 1
ATOM 764 N N . VAL A 1 100 ? 10.242 0.268 -3.703 1.00 98.25 100 VAL A N 1
ATOM 765 C CA . VAL A 1 100 ? 10.745 -0.915 -4.422 1.00 98.25 100 VAL A CA 1
ATOM 766 C C . VAL A 1 100 ? 10.331 -0.890 -5.895 1.00 98.25 100 VAL A C 1
ATOM 768 O O . VAL A 1 100 ? 11.163 -1.151 -6.763 1.00 98.25 100 VAL A O 1
ATOM 771 N N . CYS A 1 101 ? 9.082 -0.527 -6.199 1.00 98.06 101 CYS A N 1
ATOM 772 C CA . CYS A 1 101 ? 8.599 -0.433 -7.580 1.00 98.06 101 CYS A CA 1
ATOM 773 C C . CYS A 1 101 ? 9.346 0.640 -8.382 1.00 98.06 101 CYS A C 1
ATOM 775 O O . CYS A 1 101 ? 9.768 0.377 -9.506 1.00 98.06 101 CYS A O 1
ATOM 777 N N . ILE A 1 102 ? 9.552 1.827 -7.803 1.00 98.19 102 ILE A N 1
ATOM 778 C CA . ILE A 1 102 ? 10.301 2.918 -8.444 1.00 98.19 102 ILE A CA 1
ATOM 779 C C . ILE A 1 102 ? 11.760 2.507 -8.659 1.00 98.19 102 ILE A C 1
ATOM 781 O O . ILE A 1 102 ? 12.304 2.718 -9.741 1.00 98.19 102 ILE A O 1
ATOM 785 N N . PHE A 1 103 ? 12.387 1.884 -7.659 1.00 98.25 103 PHE A N 1
ATOM 786 C CA . PHE A 1 103 ? 13.774 1.433 -7.742 1.00 98.25 103 PHE A CA 1
ATOM 787 C C . PHE A 1 103 ? 13.972 0.382 -8.843 1.00 98.25 103 PHE A C 1
ATOM 789 O O . PHE A 1 103 ? 14.829 0.547 -9.712 1.00 98.25 103 PHE A O 1
ATOM 796 N N . LEU A 1 104 ? 13.142 -0.665 -8.860 1.00 97.94 104 LEU A N 1
ATOM 797 C CA . LEU A 1 104 ? 13.184 -1.702 -9.894 1.00 97.94 104 LEU A CA 1
ATOM 798 C C . LEU A 1 104 ? 12.837 -1.144 -11.279 1.00 97.94 104 LEU A C 1
ATOM 800 O O . LEU A 1 104 ? 13.502 -1.485 -12.256 1.00 97.94 104 LEU A O 1
ATOM 804 N N . GLY A 1 105 ? 11.844 -0.256 -11.365 1.00 97.56 105 GLY A N 1
ATOM 805 C CA . GLY A 1 105 ? 11.484 0.436 -12.602 1.00 97.56 105 GLY A CA 1
ATOM 806 C C . GLY A 1 105 ? 12.637 1.275 -13.153 1.00 97.56 105 GLY A C 1
ATOM 807 O O . GLY A 1 105 ? 12.910 1.228 -14.349 1.00 97.56 105 GLY A O 1
ATOM 808 N N . GLY A 1 106 ? 13.372 1.974 -12.284 1.00 97.50 106 GLY A N 1
ATOM 809 C CA . GLY A 1 106 ? 14.570 2.728 -12.652 1.00 97.50 106 GLY A CA 1
ATOM 810 C C . GLY A 1 106 ? 15.701 1.839 -13.170 1.00 97.50 106 GLY A C 1
ATOM 811 O O . GLY A 1 106 ? 16.307 2.155 -14.194 1.00 97.50 106 GLY A O 1
ATOM 812 N N . ILE A 1 107 ? 15.956 0.697 -12.519 1.00 98.12 107 ILE A N 1
ATOM 813 C CA . ILE A 1 107 ? 16.938 -0.293 -12.996 1.00 98.12 107 ILE A CA 1
ATOM 814 C C . ILE A 1 107 ? 16.545 -0.810 -14.379 1.00 98.12 107 ILE A C 1
ATOM 816 O O . ILE A 1 107 ? 17.377 -0.837 -15.284 1.00 98.12 107 ILE A O 1
ATOM 820 N N . LEU A 1 108 ? 15.279 -1.188 -14.557 1.00 97.38 108 LEU A N 1
ATOM 821 C CA . LEU A 1 108 ? 14.774 -1.697 -15.824 1.00 97.38 108 LEU A CA 1
ATOM 822 C C . LEU A 1 108 ? 14.913 -0.647 -16.931 1.00 97.38 108 LEU A C 1
ATOM 824 O O . LEU A 1 108 ? 15.481 -0.941 -17.979 1.00 97.38 108 LEU A O 1
ATOM 828 N N . LEU A 1 109 ? 14.491 0.593 -16.675 1.00 97.12 109 LEU A N 1
ATOM 829 C CA . LEU A 1 109 ? 14.628 1.699 -17.623 1.00 97.12 109 LEU A CA 1
ATOM 830 C C . LEU A 1 109 ? 16.096 1.955 -18.001 1.00 97.12 109 LEU A C 1
ATOM 832 O O . LEU A 1 109 ? 16.397 2.162 -19.174 1.00 97.12 109 LEU A O 1
ATOM 836 N N . SER A 1 110 ? 17.012 1.884 -17.032 1.00 97.44 110 SER A N 1
ATOM 837 C CA . SER A 1 110 ? 18.454 2.016 -17.267 1.00 97.44 110 SER A CA 1
ATOM 838 C C . SER A 1 110 ? 18.994 0.901 -18.168 1.00 97.44 110 SER A C 1
ATOM 840 O O . SER A 1 110 ? 19.666 1.178 -19.162 1.00 97.44 110 SER A O 1
ATOM 842 N N . ILE A 1 111 ? 18.640 -0.360 -17.890 1.00 97.62 111 ILE A N 1
ATOM 843 C CA . ILE A 1 111 ? 19.041 -1.512 -18.712 1.00 97.62 111 ILE A CA 1
ATOM 844 C C . ILE A 1 111 ? 18.488 -1.383 -20.132 1.00 97.62 111 ILE A C 1
ATOM 846 O O . ILE A 1 111 ? 19.227 -1.609 -21.092 1.00 97.62 111 ILE A O 1
ATOM 850 N N . LEU A 1 112 ? 17.219 -0.994 -20.289 1.00 95.94 112 LEU A N 1
ATOM 851 C CA . LEU A 1 112 ? 16.620 -0.759 -21.604 1.00 95.94 112 LEU A CA 1
ATOM 852 C C . LEU A 1 112 ? 17.350 0.361 -22.350 1.00 95.94 112 LEU A C 1
ATOM 854 O O . LEU A 1 112 ? 17.658 0.196 -23.527 1.00 95.94 112 LEU A O 1
ATOM 858 N N . GLY A 1 113 ? 17.678 1.460 -21.669 1.00 97.38 113 GLY A N 1
ATOM 859 C CA . GLY A 1 113 ? 18.444 2.565 -22.243 1.00 97.38 113 GLY A CA 1
ATOM 860 C C . GLY A 1 113 ? 19.821 2.123 -22.739 1.00 97.38 113 GLY A C 1
ATOM 861 O O . GLY A 1 113 ? 20.169 2.369 -23.893 1.00 97.38 113 GLY A O 1
ATOM 862 N N . ILE A 1 114 ? 20.582 1.403 -21.909 1.00 96.75 114 ILE A N 1
ATOM 863 C CA . ILE A 1 114 ? 21.893 0.852 -22.287 1.00 96.75 114 ILE A CA 1
ATOM 864 C C . ILE A 1 114 ? 21.752 -0.115 -23.465 1.00 96.75 114 ILE A C 1
ATOM 866 O O . ILE A 1 114 ? 22.527 -0.043 -24.414 1.00 96.75 114 ILE A O 1
ATOM 870 N N . THR A 1 115 ? 20.750 -0.992 -23.432 1.00 96.31 115 THR A N 1
ATOM 871 C CA . THR A 1 115 ? 20.501 -1.976 -24.494 1.00 96.31 115 THR A CA 1
ATOM 872 C C . THR A 1 115 ? 20.144 -1.294 -25.812 1.00 96.31 115 THR A C 1
ATOM 874 O O . THR A 1 115 ? 20.642 -1.699 -26.860 1.00 96.31 115 THR A O 1
ATOM 877 N N . LEU A 1 116 ? 19.337 -0.232 -25.773 1.00 94.38 116 LEU A N 1
ATOM 878 C CA . LEU A 1 116 ? 18.970 0.558 -26.944 1.00 94.38 116 LEU A CA 1
ATOM 879 C C . LEU A 1 116 ? 20.190 1.265 -27.538 1.00 94.38 116 LEU A C 1
ATOM 881 O O . LEU A 1 116 ? 20.416 1.175 -28.743 1.00 94.38 116 LEU A O 1
ATOM 885 N N . LEU A 1 117 ? 21.011 1.913 -26.706 1.00 96.19 117 LEU A N 1
ATOM 886 C CA . LEU A 1 117 ? 22.245 2.562 -27.156 1.00 96.19 117 LEU A CA 1
ATOM 887 C C . LEU A 1 117 ? 23.232 1.553 -27.744 1.00 96.19 117 LEU A C 1
ATOM 889 O O . LEU A 1 117 ? 23.810 1.801 -28.800 1.00 96.19 117 LEU A O 1
ATOM 893 N N . LEU A 1 118 ? 23.397 0.404 -27.089 1.00 96.88 118 LEU A N 1
ATOM 894 C CA . LEU A 1 118 ? 24.266 -0.668 -27.556 1.00 96.88 118 LEU A CA 1
ATOM 895 C C . LEU A 1 118 ? 23.766 -1.231 -28.892 1.00 96.88 118 LEU A C 1
ATOM 897 O O . LEU A 1 118 ? 24.541 -1.342 -29.836 1.00 96.88 118 LEU A O 1
ATOM 901 N N . SER A 1 119 ? 22.471 -1.526 -29.006 1.00 95.12 119 SER A N 1
ATOM 902 C CA . SER A 1 119 ? 21.853 -1.998 -30.248 1.00 95.12 119 SER A CA 1
ATOM 903 C C . SER A 1 119 ? 22.004 -0.979 -31.382 1.00 95.12 119 SER A C 1
ATOM 905 O O . SER A 1 119 ? 22.401 -1.349 -32.489 1.00 95.12 119 SER A O 1
ATOM 907 N N . GLY A 1 120 ? 21.781 0.307 -31.102 1.00 93.69 120 GLY A N 1
ATOM 908 C CA . GLY A 1 120 ? 22.008 1.391 -32.055 1.00 93.69 120 GLY A CA 1
ATOM 909 C C . GLY A 1 120 ? 23.468 1.469 -32.501 1.00 93.69 120 GLY A C 1
ATOM 910 O O . GLY A 1 120 ? 23.747 1.503 -33.697 1.00 93.69 120 GLY A O 1
ATOM 911 N N . PHE A 1 121 ? 24.411 1.405 -31.558 1.00 96.00 121 PHE A N 1
ATOM 912 C CA . PHE A 1 121 ? 25.845 1.404 -31.848 1.00 96.00 121 PHE A CA 1
ATOM 913 C C . PHE A 1 121 ? 26.262 0.209 -32.714 1.00 96.00 121 PHE A C 1
ATOM 915 O O . PHE A 1 121 ? 26.938 0.397 -33.726 1.00 96.00 121 PHE A O 1
ATOM 922 N N . LEU A 1 122 ? 25.822 -1.008 -32.370 1.00 95.06 122 LEU A N 1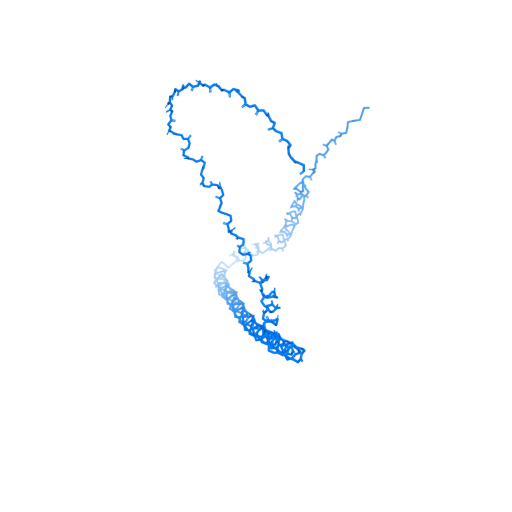
ATOM 923 C CA . LEU A 1 122 ? 26.078 -2.205 -33.175 1.00 95.06 122 LEU A CA 1
ATOM 924 C C . LEU A 1 122 ? 25.479 -2.082 -34.579 1.00 95.06 122 LEU A C 1
ATOM 926 O O . LEU A 1 122 ? 26.143 -2.435 -35.550 1.00 95.06 122 LEU A O 1
ATOM 930 N N . THR A 1 123 ? 24.264 -1.550 -34.704 1.00 94.88 123 THR A N 1
ATOM 931 C CA . THR A 1 123 ? 23.607 -1.350 -36.004 1.00 94.88 123 THR A CA 1
ATOM 932 C C . THR A 1 123 ? 24.398 -0.373 -36.872 1.00 94.88 123 THR A C 1
ATOM 934 O O . THR A 1 123 ? 24.703 -0.682 -38.023 1.00 94.88 123 THR A O 1
ATOM 937 N N . CYS A 1 124 ? 24.819 0.766 -36.312 1.00 93.19 124 CYS A N 1
ATOM 938 C CA . CYS A 1 124 ? 25.680 1.730 -36.998 1.00 93.19 124 CYS A CA 1
ATOM 939 C C . CYS A 1 124 ? 27.023 1.112 -37.404 1.00 93.19 124 CYS A C 1
ATOM 941 O O . CYS A 1 124 ? 27.496 1.346 -38.514 1.00 93.19 124 CYS A O 1
ATOM 943 N N . PHE A 1 125 ? 27.629 0.300 -36.537 1.00 96.44 125 PHE A N 1
ATOM 944 C CA . PHE A 1 125 ? 28.899 -0.368 -36.812 1.00 96.44 125 PHE A CA 1
ATOM 945 C C . PHE A 1 125 ? 28.784 -1.399 -37.944 1.00 96.44 125 PHE A C 1
ATOM 947 O O . PHE A 1 125 ? 29.596 -1.402 -38.873 1.00 96.44 125 PHE A O 1
ATOM 954 N N . VAL A 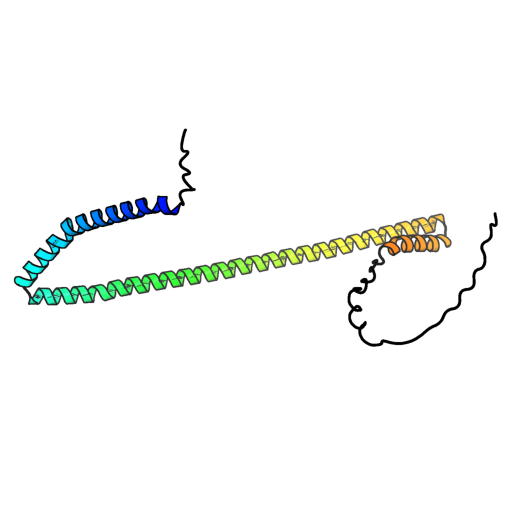1 126 ? 27.754 -2.248 -37.915 1.00 96.38 126 VAL A N 1
ATOM 955 C CA . VAL A 1 126 ? 27.463 -3.209 -38.990 1.00 96.38 126 VAL A CA 1
ATOM 956 C C . VAL A 1 126 ? 27.179 -2.472 -40.298 1.00 96.38 126 VAL A C 1
ATOM 958 O O . VAL A 1 126 ? 27.747 -2.824 -41.328 1.00 96.38 126 VAL A O 1
ATOM 961 N N . MET A 1 127 ? 26.393 -1.395 -40.262 1.00 92.69 127 MET A N 1
ATOM 962 C CA . MET A 1 127 ? 26.113 -0.580 -41.444 1.00 92.69 127 MET A CA 1
ATOM 963 C C . MET A 1 127 ? 27.389 0.054 -42.013 1.00 92.69 127 MET A C 1
ATOM 965 O O . MET A 1 127 ? 27.644 -0.023 -43.213 1.00 92.69 127 MET A O 1
ATOM 969 N N . PHE A 1 128 ? 28.235 0.631 -41.158 1.00 94.69 128 PHE A N 1
ATOM 970 C CA . PHE A 1 128 ? 29.498 1.240 -41.571 1.00 94.69 128 PHE A CA 1
ATOM 971 C C . PHE A 1 128 ? 30.464 0.207 -42.162 1.00 94.69 128 PHE A C 1
ATOM 973 O O . PHE A 1 128 ? 31.042 0.438 -43.224 1.00 94.69 128 PHE A O 1
ATOM 980 N N . SER A 1 129 ? 30.610 -0.955 -41.519 1.00 96.31 129 SER A N 1
ATOM 981 C CA . SER A 1 129 ? 31.459 -2.042 -42.022 1.00 96.31 129 SER A CA 1
ATOM 982 C C . SER A 1 129 ? 30.961 -2.598 -43.359 1.00 96.31 129 SER A C 1
ATOM 984 O O . SER A 1 129 ? 31.769 -2.813 -44.263 1.00 96.31 129 SER A O 1
ATOM 986 N N . TYR A 1 130 ? 29.644 -2.743 -43.535 1.00 95.56 130 TYR A N 1
ATOM 987 C CA . TYR A 1 130 ? 29.031 -3.121 -44.807 1.00 95.56 130 TYR A CA 1
ATOM 988 C C . TYR A 1 130 ? 29.340 -2.100 -45.910 1.00 95.56 130 TYR A C 1
ATOM 990 O O . TYR A 1 130 ? 29.819 -2.471 -46.985 1.00 95.56 130 TYR A O 1
ATOM 998 N N . LEU A 1 131 ? 29.138 -0.807 -45.634 1.00 93.56 131 LEU A N 1
ATOM 999 C CA . LEU A 1 131 ? 29.433 0.276 -46.575 1.00 93.56 131 LEU A CA 1
ATOM 1000 C C . LEU A 1 131 ? 30.920 0.327 -46.947 1.00 93.56 131 LEU A C 1
ATOM 1002 O O . LEU A 1 131 ? 31.245 0.508 -48.122 1.00 93.56 131 LEU A O 1
ATOM 1006 N N . ALA A 1 132 ? 31.814 0.122 -45.978 1.00 95.56 132 ALA A N 1
ATOM 1007 C CA . ALA A 1 132 ? 33.255 0.067 -46.199 1.00 95.56 132 ALA A CA 1
ATOM 1008 C C . ALA A 1 132 ? 33.658 -1.142 -47.059 1.00 95.56 132 ALA A C 1
ATOM 1010 O O . ALA A 1 132 ? 34.398 -0.987 -48.032 1.00 95.56 132 ALA A O 1
ATOM 1011 N N . ALA A 1 133 ? 33.135 -2.335 -46.761 1.00 96.44 133 ALA A N 1
ATOM 1012 C CA . ALA A 1 133 ? 33.380 -3.538 -47.557 1.00 96.44 133 ALA A CA 1
ATOM 1013 C C . ALA A 1 133 ? 32.885 -3.368 -49.003 1.00 96.44 133 ALA A C 1
ATOM 1015 O O . ALA A 1 133 ? 33.596 -3.703 -49.956 1.00 96.44 133 ALA A O 1
ATOM 1016 N N . ARG A 1 134 ? 31.696 -2.778 -49.181 1.00 94.00 134 ARG A N 1
ATOM 1017 C CA . ARG A 1 134 ? 31.121 -2.467 -50.495 1.00 94.00 134 ARG A CA 1
ATOM 1018 C C . ARG A 1 134 ? 31.978 -1.465 -51.270 1.00 94.00 134 ARG A C 1
ATOM 1020 O O . ARG A 1 134 ? 32.245 -1.683 -52.450 1.00 94.00 134 ARG A O 1
ATOM 1027 N N . LEU A 1 135 ? 32.462 -0.413 -50.609 1.00 93.88 135 LEU A N 1
ATOM 1028 C CA . LEU A 1 135 ? 33.362 0.570 -51.211 1.00 93.88 135 LEU A CA 1
ATOM 1029 C C . LEU A 1 135 ? 34.666 -0.082 -51.695 1.00 93.88 135 LEU A C 1
ATOM 1031 O O . LEU A 1 135 ? 35.081 0.153 -52.830 1.00 93.88 135 LEU A O 1
ATOM 1035 N N . ILE A 1 136 ? 35.282 -0.939 -50.873 1.00 97.00 136 ILE A N 1
ATOM 1036 C CA . ILE A 1 136 ? 36.495 -1.687 -51.244 1.00 97.00 136 ILE A CA 1
ATOM 1037 C C . ILE A 1 136 ? 36.228 -2.573 -52.468 1.00 97.00 136 ILE A C 1
ATOM 1039 O O . ILE A 1 136 ? 37.048 -2.614 -53.387 1.00 97.00 136 ILE A O 1
ATOM 1043 N N . SER A 1 137 ? 35.077 -3.250 -52.514 1.00 95.50 137 SER A N 1
ATOM 1044 C CA . SER A 1 137 ? 34.676 -4.063 -53.667 1.00 95.50 137 SER A CA 1
ATOM 1045 C C . SER A 1 137 ? 34.548 -3.229 -54.949 1.00 95.50 137 SER A C 1
ATOM 1047 O O . SER A 1 137 ? 35.100 -3.612 -55.983 1.00 95.50 137 SER A O 1
ATOM 1049 N N . ASN A 1 138 ? 33.891 -2.066 -54.888 1.00 92.69 138 ASN A N 1
ATOM 1050 C CA . ASN A 1 138 ? 33.702 -1.181 -56.044 1.00 92.69 138 ASN A CA 1
ATOM 1051 C C . ASN A 1 138 ? 35.016 -0.535 -56.516 1.00 92.69 138 ASN A C 1
ATOM 1053 O O . ASN A 1 138 ? 35.238 -0.405 -57.721 1.00 92.69 138 ASN A O 1
ATOM 1057 N N . LEU A 1 139 ? 35.916 -0.179 -55.591 1.00 95.31 139 LEU A N 1
ATOM 1058 C CA . LEU A 1 139 ? 37.258 0.324 -55.913 1.00 95.31 139 LEU A CA 1
ATOM 1059 C C . LEU A 1 139 ? 38.101 -0.729 -56.641 1.00 95.31 139 LEU A C 1
ATOM 1061 O O . LEU A 1 139 ? 38.825 -0.388 -57.576 1.00 95.31 139 LEU A O 1
ATOM 1065 N N . ARG A 1 140 ? 37.987 -2.005 -56.246 1.00 96.69 140 ARG A N 1
ATOM 1066 C CA . ARG A 1 140 ? 38.694 -3.115 -56.902 1.00 96.69 140 ARG A CA 1
ATOM 1067 C C . ARG A 1 140 ? 38.189 -3.395 -58.318 1.00 96.69 140 ARG A C 1
ATOM 1069 O O . ARG A 1 140 ? 39.008 -3.688 -59.177 1.00 96.69 140 ARG A O 1
ATOM 1076 N N . HIS A 1 141 ? 36.882 -3.294 -58.566 1.00 96.12 141 HIS A N 1
ATOM 1077 C CA . HIS A 1 141 ? 36.304 -3.595 -59.884 1.00 96.12 141 HIS A CA 1
ATOM 1078 C C . HIS A 1 141 ? 36.408 -2.429 -60.882 1.00 96.12 141 HIS A C 1
ATOM 1080 O O . HIS A 1 141 ? 36.701 -2.662 -62.051 1.00 96.12 141 HIS A O 1
ATOM 1086 N N . SER A 1 142 ? 36.197 -1.183 -60.441 1.00 94.12 142 SER A N 1
ATOM 1087 C CA . SER A 1 142 ? 36.006 -0.026 -61.342 1.00 94.12 142 SER A CA 1
ATOM 1088 C C . SER A 1 142 ? 37.048 1.093 -61.177 1.00 94.12 142 SER A C 1
ATOM 1090 O O . SER A 1 142 ? 36.922 2.160 -61.787 1.00 94.12 142 SER A O 1
ATOM 1092 N N . GLY A 1 143 ? 38.071 0.897 -60.337 1.00 94.44 143 GLY A N 1
ATOM 1093 C CA . GLY A 1 143 ? 39.126 1.885 -60.089 1.00 94.44 143 GLY A CA 1
ATOM 1094 C C . GLY A 1 143 ? 38.586 3.219 -59.550 1.00 94.44 143 GLY A C 1
ATOM 1095 O O . GLY A 1 143 ? 37.694 3.244 -58.701 1.00 94.44 143 GLY A O 1
ATOM 1096 N N . ARG A 1 144 ? 39.092 4.356 -60.063 1.00 91.88 144 ARG A N 1
ATOM 1097 C CA . ARG A 1 144 ? 38.677 5.716 -59.633 1.00 91.88 144 ARG A CA 1
ATOM 1098 C C . ARG A 1 144 ? 37.187 6.004 -59.843 1.00 91.88 144 ARG A C 1
ATOM 1100 O O . ARG A 1 144 ? 36.614 6.766 -59.070 1.00 91.88 144 ARG A O 1
ATOM 1107 N N . ASN A 1 145 ? 36.552 5.386 -60.839 1.00 94.25 145 ASN A N 1
ATOM 1108 C CA . ASN A 1 145 ? 35.125 5.589 -61.106 1.00 94.25 145 ASN A CA 1
ATOM 1109 C C . ASN A 1 145 ? 34.226 4.854 -60.093 1.00 94.25 145 ASN A C 1
ATOM 1111 O O . ASN A 1 145 ? 33.063 5.223 -59.930 1.00 94.25 145 ASN A O 1
ATOM 1115 N N . GLY A 1 146 ? 34.763 3.867 -59.363 1.00 93.81 146 GLY A N 1
ATOM 1116 C CA . GLY A 1 146 ? 34.021 3.085 -58.369 1.00 93.81 146 GLY A CA 1
ATOM 1117 C C . GLY A 1 146 ? 33.480 3.915 -57.201 1.00 93.81 146 GLY A C 1
ATOM 1118 O O . GLY A 1 146 ? 32.414 3.600 -56.677 1.00 93.81 146 GLY A O 1
ATOM 1119 N N . PHE A 1 147 ? 34.151 5.014 -56.835 1.00 95.25 147 PHE A N 1
ATOM 1120 C CA . PHE A 1 147 ? 33.685 5.901 -55.763 1.00 95.25 147 PHE A CA 1
ATOM 1121 C C . PHE A 1 147 ? 32.373 6.611 -56.123 1.00 95.25 147 PHE A C 1
ATOM 1123 O O . PHE A 1 147 ? 31.467 6.695 -55.299 1.00 95.25 147 PHE A O 1
ATOM 1130 N N . ARG A 1 148 ? 32.242 7.083 -57.372 1.00 95.12 148 ARG A N 1
ATOM 1131 C CA . ARG A 1 148 ? 31.030 7.775 -57.839 1.00 95.12 148 ARG A CA 1
ATOM 1132 C C . ARG A 1 148 ? 29.832 6.826 -57.890 1.00 95.12 148 ARG A C 1
ATOM 1134 O O . ARG A 1 148 ? 28.755 7.205 -57.442 1.00 95.12 148 ARG A O 1
ATOM 1141 N N . ALA A 1 149 ? 30.047 5.599 -58.369 1.00 93.88 149 ALA A N 1
ATOM 1142 C CA . ALA A 1 149 ? 29.020 4.559 -58.385 1.00 93.88 149 ALA A CA 1
ATOM 1143 C C . ALA A 1 149 ? 28.574 4.177 -56.962 1.00 93.88 149 ALA A C 1
ATOM 1145 O O . ALA A 1 149 ? 27.380 4.144 -56.681 1.00 93.88 149 ALA A O 1
ATOM 1146 N N . TRP A 1 150 ? 29.522 3.983 -56.036 1.00 95.38 150 TRP A N 1
ATOM 1147 C CA . TRP A 1 150 ? 29.215 3.728 -54.625 1.00 95.38 150 TRP A CA 1
ATOM 1148 C C . TRP A 1 150 ? 28.409 4.868 -53.989 1.00 95.38 150 TRP A C 1
ATOM 1150 O O . TRP A 1 150 ? 27.410 4.611 -53.327 1.00 95.38 150 TRP A O 1
ATOM 1160 N N . TYR A 1 151 ? 28.788 6.127 -54.219 1.00 95.75 151 TYR A N 1
ATOM 1161 C CA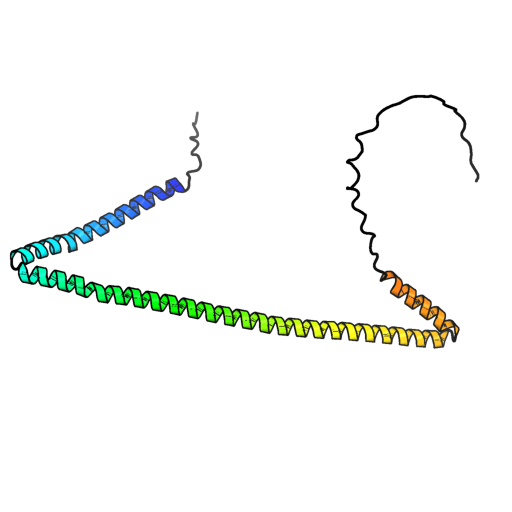 . TYR A 1 151 ? 28.064 7.273 -53.665 1.00 95.75 151 TYR A CA 1
ATOM 1162 C C . TYR A 1 151 ? 26.613 7.342 -54.168 1.00 95.75 151 TYR A C 1
ATOM 1164 O O . TYR A 1 151 ? 25.697 7.612 -53.391 1.00 95.75 151 TYR A O 1
ATOM 1172 N N . GLN A 1 152 ? 26.384 7.056 -55.452 1.00 95.12 152 GLN A N 1
ATOM 1173 C CA . GLN A 1 152 ? 25.035 6.979 -56.020 1.00 95.12 152 GLN A CA 1
ATOM 1174 C C . GLN A 1 152 ? 24.214 5.831 -55.411 1.00 95.12 152 GLN A C 1
ATOM 1176 O O . GLN A 1 152 ? 23.049 6.035 -55.078 1.00 95.12 152 GLN A O 1
ATOM 1181 N N . GLU A 1 153 ? 24.813 4.656 -55.185 1.00 93.69 153 GLU A N 1
ATOM 1182 C CA . GLU A 1 153 ? 24.150 3.554 -54.467 1.00 93.69 153 GLU A CA 1
ATOM 1183 C C . GLU A 1 153 ? 23.774 3.966 -53.032 1.00 93.69 153 GLU A C 1
ATOM 1185 O O . GLU A 1 153 ? 22.624 3.814 -52.628 1.00 93.69 153 GLU A O 1
ATOM 1190 N N . VAL A 1 154 ? 24.717 4.536 -52.271 1.00 94.44 154 VAL A N 1
ATOM 1191 C CA . VAL A 1 154 ? 24.500 4.939 -50.870 1.00 94.44 154 VAL A CA 1
ATOM 1192 C C . VAL A 1 154 ? 23.425 6.007 -50.756 1.00 94.44 154 VAL A C 1
ATOM 1194 O O . VAL A 1 154 ? 22.532 5.886 -49.923 1.00 94.44 154 VAL A O 1
ATOM 1197 N N . THR A 1 155 ? 23.475 7.030 -51.609 1.00 93.19 155 THR A N 1
ATOM 1198 C CA . THR A 1 155 ? 22.443 8.072 -51.628 1.00 93.19 155 THR A CA 1
ATOM 1199 C C . THR A 1 155 ? 21.081 7.473 -51.948 1.00 93.19 155 THR A C 1
ATOM 1201 O O . THR A 1 155 ? 20.141 7.723 -51.203 1.00 93.19 155 THR A O 1
ATOM 1204 N N . THR A 1 156 ? 20.974 6.604 -52.955 1.00 92.88 156 THR A N 1
ATOM 1205 C CA . THR A 1 156 ? 19.706 5.938 -53.307 1.00 92.88 156 THR A CA 1
ATOM 1206 C C . THR A 1 156 ? 19.141 5.107 -52.149 1.00 92.88 156 THR A C 1
ATOM 1208 O O . THR A 1 156 ? 17.934 5.113 -51.933 1.00 92.88 156 THR A O 1
ATOM 1211 N N . ILE A 1 157 ? 19.995 4.437 -51.367 1.00 90.12 157 ILE A N 1
ATOM 1212 C CA . ILE A 1 157 ? 19.582 3.664 -50.181 1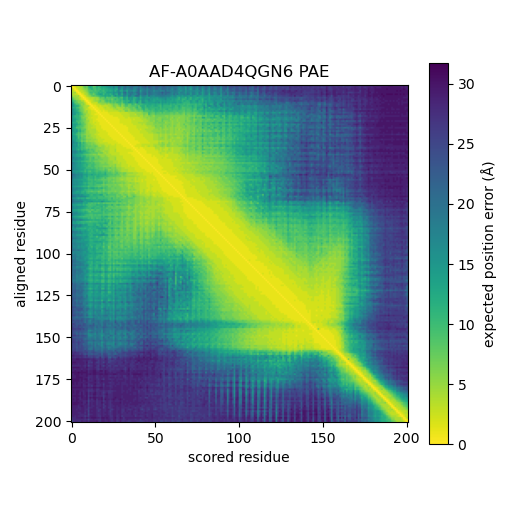.00 90.12 157 ILE A CA 1
ATOM 1213 C C . ILE A 1 157 ? 19.137 4.579 -49.025 1.00 90.12 157 ILE A C 1
ATOM 1215 O O . ILE A 1 157 ? 18.239 4.211 -48.272 1.00 90.12 157 ILE A O 1
ATOM 1219 N N . LEU A 1 158 ? 19.739 5.763 -48.876 1.00 88.19 158 LEU A N 1
ATOM 1220 C CA . LEU A 1 158 ? 19.416 6.722 -47.809 1.00 88.19 158 LEU A CA 1
ATOM 1221 C C . LEU A 1 158 ? 18.206 7.621 -48.121 1.00 88.19 158 LEU A C 1
ATOM 1223 O O . LEU A 1 158 ? 17.493 8.006 -47.197 1.00 88.19 158 LEU A O 1
ATOM 1227 N N . TYR A 1 159 ? 17.939 7.925 -49.394 1.00 87.06 159 TYR A N 1
ATOM 1228 C CA . TYR A 1 159 ? 16.813 8.761 -49.829 1.00 87.06 159 TYR A CA 1
ATOM 1229 C C . TYR A 1 159 ? 15.407 8.302 -49.385 1.00 87.06 159 TYR A C 1
ATOM 1231 O O . TYR A 1 159 ? 14.618 9.180 -49.036 1.00 87.06 159 TYR A O 1
ATOM 1239 N N . PRO A 1 160 ? 15.044 7.001 -49.317 1.00 79.12 160 PRO A N 1
ATOM 1240 C CA . PRO A 1 160 ? 13.728 6.603 -48.804 1.00 79.12 160 PRO A CA 1
ATOM 1241 C C . PRO A 1 160 ? 13.517 6.946 -47.320 1.00 79.12 160 PRO A C 1
ATOM 1243 O O . PRO A 1 160 ? 12.387 6.889 -46.845 1.00 79.12 160 PRO A O 1
ATOM 1246 N N . PHE A 1 161 ? 14.575 7.313 -46.586 1.00 72.25 161 PHE A N 1
ATOM 1247 C CA . PHE A 1 161 ? 14.496 7.726 -45.183 1.00 72.25 161 PHE A CA 1
ATOM 1248 C C . PHE A 1 161 ? 14.313 9.237 -44.991 1.00 72.25 161 PHE A C 1
ATOM 1250 O O . PHE A 1 161 ? 14.173 9.696 -43.856 1.00 72.25 161 PHE A O 1
ATOM 1257 N N . SER A 1 162 ? 14.300 10.030 -46.068 1.00 74.88 162 SER A N 1
ATOM 1258 C CA . SER A 1 162 ? 13.786 11.395 -46.005 1.00 74.88 162 SER A CA 1
ATOM 1259 C C . SER A 1 162 ? 12.313 11.291 -45.649 1.00 74.88 162 SER A C 1
ATOM 1261 O O . SER A 1 162 ? 11.490 11.038 -46.524 1.00 74.88 162 SER A O 1
ATOM 1263 N N . PHE A 1 163 ? 12.025 11.391 -44.345 1.00 62.28 163 PHE A N 1
ATOM 1264 C CA . PHE A 1 163 ? 10.690 11.405 -43.770 1.00 62.28 163 PHE A CA 1
ATOM 1265 C C . PHE A 1 163 ? 9.784 12.145 -44.739 1.00 62.28 163 PHE A C 1
ATOM 1267 O O . PHE A 1 163 ? 9.946 13.349 -44.951 1.00 62.28 163 PHE A O 1
ATOM 1274 N N . HIS A 1 164 ? 8.864 11.401 -45.348 1.00 63.12 164 HIS A N 1
ATOM 1275 C CA . HIS A 1 164 ? 7.689 11.965 -45.970 1.00 63.12 164 HIS A CA 1
ATOM 1276 C C . HIS A 1 164 ? 6.899 12.579 -44.814 1.00 63.12 164 HIS A C 1
ATOM 1278 O O . HIS A 1 164 ? 5.975 11.978 -44.274 1.00 63.12 164 HIS A O 1
ATOM 1284 N N . LEU A 1 165 ? 7.364 13.741 -44.346 1.00 68.88 165 LEU A N 1
ATOM 1285 C CA . LEU A 1 165 ? 6.566 14.724 -43.652 1.00 68.88 165 LEU A CA 1
ATOM 1286 C C . LEU A 1 165 ? 5.510 15.061 -44.686 1.00 68.88 165 LEU A C 1
ATOM 1288 O O . LEU A 1 165 ? 5.702 15.957 -45.507 1.00 68.88 165 LEU A O 1
ATOM 1292 N N . ALA A 1 166 ? 4.465 14.229 -44.721 1.00 65.69 166 ALA A N 1
ATOM 1293 C CA . ALA A 1 166 ? 3.223 14.577 -45.360 1.00 65.69 166 ALA A CA 1
ATOM 1294 C C . ALA A 1 166 ? 2.962 15.999 -44.861 1.00 65.69 166 ALA A C 1
ATOM 1296 O O . ALA A 1 166 ? 2.952 16.184 -43.634 1.00 65.69 166 ALA A O 1
ATOM 1297 N N . PRO A 1 167 ? 2.930 17.007 -45.755 1.00 68.44 167 PRO A N 1
ATOM 1298 C CA . PRO A 1 167 ? 2.565 18.347 -45.339 1.00 68.44 167 PRO A CA 1
ATOM 1299 C C . PRO A 1 167 ? 1.296 18.156 -44.525 1.00 68.44 167 PRO A C 1
ATOM 1301 O O . PRO A 1 167 ? 0.398 17.445 -44.978 1.00 68.44 167 PRO A O 1
ATOM 1304 N N . ALA A 1 168 ? 1.305 18.619 -43.274 1.00 69.62 168 ALA A N 1
ATOM 1305 C CA . ALA A 1 168 ? 0.096 18.620 -42.479 1.00 69.62 168 ALA A CA 1
ATOM 1306 C C . ALA A 1 168 ? -0.902 19.393 -43.333 1.00 69.62 168 ALA A C 1
ATOM 1308 O O . ALA A 1 168 ? -0.720 20.598 -43.500 1.00 69.62 168 ALA A O 1
ATOM 1309 N N . ASP A 1 169 ? -1.807 18.665 -43.996 1.00 65.62 169 ASP A N 1
ATOM 1310 C CA . ASP A 1 169 ? -2.878 19.241 -44.788 1.00 65.62 169 ASP A CA 1
ATOM 1311 C C . ASP A 1 169 ? -3.490 20.283 -43.871 1.00 65.62 169 ASP A C 1
ATOM 1313 O O . ASP A 1 169 ? -3.973 19.961 -42.782 1.00 65.62 169 ASP A O 1
ATOM 1317 N N . GLU A 1 170 ? -3.319 21.544 -44.250 1.00 64.44 170 GLU A N 1
ATOM 1318 C CA . GLU A 1 170 ? -3.909 22.644 -43.528 1.00 64.44 170 GLU A CA 1
ATOM 1319 C C . GLU A 1 170 ? -5.400 22.348 -43.450 1.00 64.44 170 GLU A C 1
ATOM 1321 O O . GLU A 1 170 ? -6.039 22.181 -44.490 1.00 64.44 170 GLU A O 1
ATOM 1326 N N . ASP A 1 171 ? -5.925 22.203 -42.230 1.00 66.81 171 ASP A N 1
ATOM 1327 C CA . ASP A 1 171 ? -7.326 21.886 -41.984 1.00 66.81 171 ASP A CA 1
ATOM 1328 C C . ASP A 1 171 ? -8.215 22.769 -42.883 1.00 66.81 171 ASP A C 1
ATOM 1330 O O . ASP A 1 171 ? -8.326 23.976 -42.639 1.00 66.81 171 ASP A O 1
ATOM 1334 N N . PRO A 1 172 ? -8.907 22.216 -43.900 1.00 63.69 172 PRO A N 1
ATOM 1335 C CA . PRO A 1 172 ? -9.707 23.006 -44.840 1.00 63.69 172 PRO A CA 1
ATOM 1336 C C . PRO A 1 172 ? -10.989 23.586 -44.208 1.00 63.69 172 PRO A C 1
ATOM 1338 O O . PRO A 1 172 ? -11.877 24.067 -44.910 1.00 63.69 172 PRO A O 1
ATOM 1341 N N . TYR A 1 173 ? -11.107 23.562 -42.878 1.00 61.88 173 TYR A N 1
ATOM 1342 C CA . TYR A 1 173 ? -12.283 23.997 -42.131 1.00 61.88 173 TYR A CA 1
ATOM 1343 C C . TYR A 1 173 ? -12.246 25.465 -41.674 1.00 61.88 173 TYR A C 1
ATOM 1345 O O . TYR A 1 173 ? -13.249 25.949 -41.151 1.00 61.88 173 TYR A O 1
ATOM 1353 N N . ILE A 1 174 ? -11.168 26.220 -41.923 1.00 61.09 174 ILE A N 1
ATOM 1354 C CA . ILE A 1 174 ? -11.121 27.668 -41.640 1.00 61.09 174 ILE A CA 1
ATOM 1355 C C . ILE A 1 174 ? -11.281 28.483 -42.934 1.00 61.09 174 ILE A C 1
ATOM 1357 O O . ILE A 1 174 ? -10.337 29.116 -43.381 1.00 61.09 174 ILE A O 1
ATOM 1361 N N . SER A 1 175 ? -12.458 28.481 -43.577 1.00 61.22 175 SER A N 1
ATOM 1362 C CA . SER A 1 175 ? -12.866 29.594 -44.478 1.00 61.22 175 SER A CA 1
ATOM 1363 C C . SER A 1 175 ? -14.327 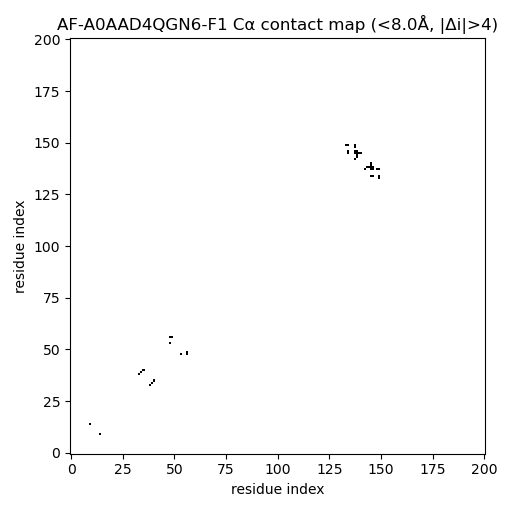29.544 -44.965 1.00 61.22 175 SER A C 1
ATOM 1365 O O . SER A 1 175 ? -14.609 29.855 -46.121 1.00 61.22 175 SER A O 1
ATOM 1367 N N . GLN A 1 176 ? -15.302 29.198 -44.114 1.00 57.31 176 GLN A N 1
ATOM 1368 C CA . GLN A 1 176 ? -16.718 29.234 -44.529 1.00 57.31 176 GLN A CA 1
ATOM 1369 C C . GLN A 1 176 ? -17.598 30.280 -43.827 1.00 57.31 176 GLN A C 1
ATOM 1371 O O . GLN A 1 176 ? -18.815 30.168 -43.914 1.00 57.31 176 GLN A O 1
ATOM 1376 N N . ASP A 1 177 ? -17.020 31.320 -43.206 1.00 57.84 177 ASP A N 1
ATOM 1377 C CA . ASP A 1 177 ? -17.807 32.312 -42.441 1.00 57.84 177 ASP A CA 1
ATOM 1378 C C . ASP A 1 177 ? -17.526 33.797 -42.764 1.00 57.84 177 ASP A C 1
ATOM 1380 O O . ASP A 1 177 ? -17.622 34.675 -41.914 1.00 57.84 177 ASP A O 1
ATOM 1384 N N . THR A 1 178 ? -17.185 34.121 -44.016 1.00 60.28 178 THR A N 1
ATOM 1385 C CA . THR A 1 178 ? -17.150 35.526 -44.498 1.00 60.28 178 THR A CA 1
ATOM 1386 C C . THR A 1 178 ? -17.991 35.764 -45.753 1.00 60.28 178 THR A C 1
ATOM 1388 O O . THR A 1 178 ? -17.889 36.802 -46.403 1.00 60.28 178 THR A O 1
ATOM 1391 N N . LYS A 1 179 ? -18.892 34.833 -46.093 1.00 55.44 179 LYS A N 1
ATOM 1392 C CA . LYS A 1 179 ? -19.724 34.891 -47.308 1.00 55.44 179 LYS A CA 1
ATOM 1393 C C . LYS A 1 179 ? -21.070 35.594 -47.093 1.00 55.44 179 LYS A C 1
ATOM 1395 O O . LYS A 1 179 ? -22.107 35.124 -47.550 1.00 55.44 179 LYS A O 1
ATOM 1400 N N . GLY A 1 180 ? -21.055 36.721 -46.389 1.00 58.47 180 GLY A N 1
ATOM 1401 C CA . GLY A 1 180 ? -22.275 37.420 -46.002 1.00 58.47 180 GLY A CA 1
ATOM 1402 C C . GLY A 1 180 ? -22.113 38.924 -45.905 1.00 58.47 180 GLY A C 1
ATOM 1403 O O . GLY A 1 180 ? -22.422 39.460 -44.857 1.00 58.47 180 GLY A O 1
ATOM 1404 N N . LEU A 1 181 ? -21.609 39.591 -46.947 1.00 57.12 181 LEU A N 1
ATOM 1405 C CA . LEU A 1 181 ? -21.842 41.019 -47.220 1.00 57.12 181 LEU A CA 1
ATOM 1406 C C . LEU A 1 181 ? -21.078 41.408 -48.487 1.00 57.12 181 LEU A C 1
ATOM 1408 O O . LEU A 1 181 ? -19.890 41.694 -48.434 1.00 57.12 181 LEU A O 1
ATOM 1412 N N . ASN A 1 182 ? -21.754 41.326 -49.629 1.00 56.88 182 ASN A N 1
ATOM 1413 C CA . ASN A 1 182 ? -21.701 42.307 -50.715 1.00 56.88 182 ASN A CA 1
ATOM 1414 C C . ASN A 1 182 ? -22.655 41.805 -51.796 1.00 56.88 182 ASN A C 1
ATOM 1416 O O . ASN A 1 182 ? -22.352 40.881 -52.552 1.00 56.88 182 ASN A O 1
ATOM 1420 N N . GLY A 1 183 ? -23.864 42.359 -51.755 1.00 50.66 183 GLY A N 1
ATOM 1421 C CA . GLY A 1 183 ? -24.817 42.237 -52.841 1.00 50.66 183 GLY A CA 1
ATOM 1422 C C . GLY A 1 183 ? -24.413 43.101 -54.031 1.00 50.66 183 GLY A C 1
ATOM 1423 O O . GLY A 1 183 ? -23.522 43.937 -53.903 1.00 50.66 183 GLY A O 1
ATOM 1424 N N . GLU A 1 184 ? -25.181 42.906 -55.108 1.00 51.66 184 GLU A N 1
ATOM 1425 C CA . GLU A 1 184 ? -25.493 43.916 -56.133 1.00 51.66 184 GLU A CA 1
ATOM 1426 C C . GLU A 1 184 ? -24.281 44.315 -57.015 1.00 51.66 184 GLU A C 1
ATOM 1428 O O . GLU A 1 184 ? -23.253 44.767 -56.542 1.00 51.66 184 GLU A O 1
ATOM 1433 N N . GLU A 1 185 ? -24.264 44.145 -58.337 1.00 48.47 185 GLU A N 1
ATOM 1434 C CA . GLU A 1 185 ? -25.295 44.490 -59.311 1.00 48.47 185 GLU A CA 1
ATOM 1435 C C . GLU A 1 185 ? -24.849 44.029 -60.727 1.00 48.47 185 GLU A C 1
ATOM 1437 O O . GLU A 1 185 ? -23.653 43.958 -60.996 1.00 48.47 185 GLU A O 1
ATOM 1442 N N . ALA A 1 186 ? -25.832 43.814 -61.621 1.00 50.62 186 ALA A N 1
ATOM 1443 C CA . ALA A 1 186 ? -25.794 44.027 -63.088 1.00 50.62 186 ALA A CA 1
ATOM 1444 C C . ALA A 1 186 ? -24.857 43.150 -63.974 1.00 50.62 186 ALA A C 1
ATOM 1446 O O . ALA A 1 186 ? -23.648 43.127 -63.805 1.00 50.62 186 ALA A O 1
ATOM 1447 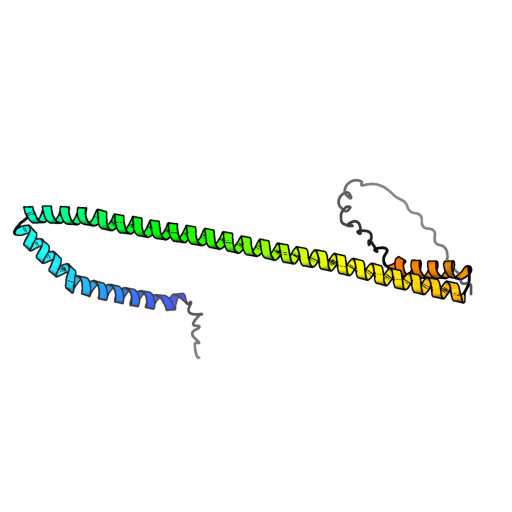N N . LYS A 1 187 ? -25.418 42.323 -64.887 1.00 52.59 187 LYS A N 1
ATOM 1448 C CA . LYS A 1 187 ? -25.632 42.600 -66.346 1.00 52.59 187 LYS A CA 1
ATOM 1449 C C . LYS A 1 187 ? -24.312 42.731 -67.131 1.00 52.59 187 LYS A C 1
ATOM 1451 O O . LYS A 1 187 ? -23.420 43.430 -66.695 1.00 52.59 187 LYS A O 1
ATOM 1456 N N . ASP A 1 188 ? -24.053 42.146 -68.293 1.00 53.12 188 ASP A N 1
ATOM 1457 C CA . ASP A 1 188 ? -24.809 41.569 -69.408 1.00 53.12 188 ASP A CA 1
ATOM 1458 C C . ASP A 1 188 ? -23.873 40.489 -70.022 1.00 53.12 188 ASP A C 1
ATOM 1460 O O . ASP A 1 188 ? -22.654 40.591 -69.935 1.00 53.12 188 ASP A O 1
ATOM 1464 N N . GLY A 1 189 ? -24.329 39.349 -70.537 1.00 57.78 189 GLY A N 1
ATOM 1465 C CA . GLY A 1 189 ? -24.902 39.268 -71.875 1.00 57.78 189 GLY A CA 1
ATOM 1466 C C . GLY A 1 189 ? -23.859 39.450 -72.991 1.00 57.78 189 GLY A C 1
ATOM 1467 O O . GLY A 1 189 ? -23.815 40.521 -73.575 1.00 57.78 189 GLY A O 1
ATOM 1468 N N . HIS A 1 190 ? -23.098 38.410 -73.360 1.00 56.62 190 HIS A N 1
ATOM 1469 C CA . HIS A 1 190 ? -22.699 38.196 -74.763 1.00 56.62 190 HIS A CA 1
ATOM 1470 C C . HIS A 1 190 ? -22.185 36.766 -74.980 1.00 56.62 190 HIS A C 1
ATOM 1472 O O . HIS A 1 190 ? -21.185 36.361 -74.393 1.00 56.62 190 HIS A O 1
ATOM 1478 N N . GLY A 1 191 ? -22.897 35.994 -75.801 1.00 57.94 191 GLY A N 1
ATOM 1479 C CA . GLY A 1 191 ? -22.402 34.730 -76.335 1.00 57.94 191 GLY A CA 1
ATOM 1480 C C . GLY A 1 191 ? -21.576 34.966 -77.592 1.00 57.94 191 GLY A C 1
ATOM 1481 O O . GLY A 1 191 ? -21.846 35.931 -78.300 1.00 57.94 191 GLY A O 1
ATOM 1482 N N . ILE A 1 192 ? -20.631 34.069 -77.874 1.00 59.75 192 ILE A N 1
ATOM 1483 C CA . ILE A 1 192 ? -20.160 33.756 -79.227 1.00 59.75 192 ILE A CA 1
ATOM 1484 C C . ILE A 1 192 ? -19.849 32.254 -79.263 1.00 59.75 192 ILE A C 1
ATOM 1486 O O . ILE A 1 192 ? -18.953 31.774 -78.571 1.00 59.75 192 ILE A O 1
ATOM 1490 N N . ASP A 1 193 ? -20.652 31.542 -80.052 1.00 62.41 193 ASP A N 1
ATOM 1491 C CA . ASP A 1 193 ? -20.377 30.224 -80.626 1.00 62.41 193 ASP A CA 1
ATOM 1492 C C . ASP A 1 193 ? -19.133 30.260 -81.516 1.00 62.41 193 ASP A C 1
ATOM 1494 O O . ASP A 1 193 ? -18.971 31.250 -82.223 1.00 62.41 193 ASP A O 1
ATOM 1498 N N . THR A 1 194 ? -18.350 29.171 -81.542 1.00 55.44 194 THR A N 1
ATOM 1499 C CA . THR A 1 194 ? -17.458 28.620 -82.610 1.00 55.44 194 THR A CA 1
ATOM 1500 C C . THR A 1 194 ? -16.218 28.005 -81.949 1.00 55.44 194 THR A C 1
ATOM 1502 O O . THR A 1 194 ? -15.664 28.595 -81.035 1.00 55.44 194 THR A O 1
ATOM 1505 N N . GLU A 1 195 ? -15.674 26.840 -82.288 1.00 53.75 195 GLU A N 1
ATOM 1506 C CA . GLU A 1 195 ? -15.880 25.809 -83.313 1.00 53.75 195 GLU A CA 1
ATOM 1507 C C . GLU A 1 195 ? -14.942 24.638 -82.900 1.00 53.75 195 GLU A C 1
ATOM 1509 O O . GLU A 1 195 ? -13.928 24.894 -82.240 1.00 53.75 195 GLU A O 1
ATOM 1514 N N . PRO A 1 196 ? -15.252 23.364 -83.200 1.00 73.56 196 PRO A N 1
ATOM 1515 C CA . PRO A 1 196 ? -14.359 22.228 -82.949 1.00 73.56 196 PRO A CA 1
ATOM 1516 C C . PRO A 1 196 ? -13.441 21.941 -84.150 1.00 73.56 196 PRO A C 1
ATOM 1518 O O . PRO A 1 196 ? -13.722 22.438 -85.233 1.00 73.56 196 PRO A O 1
ATOM 1521 N N . GLU A 1 197 ? -12.433 21.072 -83.939 1.00 56.62 197 GLU A N 1
ATOM 1522 C CA . GLU A 1 197 ? -11.633 20.262 -84.908 1.00 56.62 197 GLU A CA 1
ATOM 1523 C C . GLU A 1 197 ? -10.098 20.455 -84.730 1.00 56.62 197 GLU A C 1
ATOM 1525 O O . GLU A 1 197 ? -9.668 21.449 -84.148 1.00 56.62 197 GLU A O 1
ATOM 1530 N N . PRO A 1 198 ? -9.221 19.587 -85.281 1.00 67.00 198 PRO A N 1
ATOM 1531 C CA . PRO A 1 198 ? -9.182 18.125 -85.168 1.00 67.00 198 PRO A CA 1
ATOM 1532 C C . PRO A 1 198 ? -7.748 17.560 -84.958 1.00 67.00 198 PRO A C 1
ATOM 1534 O O . PRO A 1 198 ? -6.753 18.273 -84.985 1.00 67.00 198 PRO A O 1
ATOM 1537 N N . TYR A 1 199 ? -7.696 16.238 -84.756 1.00 63.97 199 TYR A N 1
ATOM 1538 C CA . TYR A 1 199 ? -6.625 15.263 -85.035 1.00 63.97 199 TYR A CA 1
ATOM 1539 C C . TYR A 1 199 ? -5.255 15.741 -85.562 1.00 63.97 199 TYR A C 1
ATOM 1541 O O . TYR A 1 199 ? -5.166 16.271 -86.665 1.00 63.97 199 TYR A O 1
ATOM 1549 N N . GLU A 1 200 ? -4.182 15.275 -84.910 1.00 58.12 200 GLU A N 1
ATOM 1550 C CA . GLU A 1 200 ? -2.995 14.771 -85.615 1.00 58.12 200 GLU A CA 1
ATOM 1551 C C . GLU A 1 200 ? -2.508 13.453 -84.989 1.00 58.12 200 GLU A C 1
ATOM 1553 O O . GLU A 1 200 ? -2.773 13.162 -83.821 1.00 58.12 200 GLU A O 1
ATOM 1558 N N . GLN A 1 201 ? -1.919 12.641 -85.868 1.00 63.47 201 GLN A N 1
ATOM 1559 C CA . GLN A 1 201 ? -1.718 11.186 -85.850 1.00 63.47 201 GLN A CA 1
ATOM 1560 C C . GLN A 1 201 ? -0.639 10.670 -84.894 1.00 63.47 201 GLN A C 1
ATOM 1562 O O . GLN A 1 201 ? 0.354 11.391 -84.656 1.00 63.47 201 GLN A O 1
#

Foldseek 3Di:
DDDDPDPDPDPVVVVCVVVVVVVVVVVVVVVVCCCVVPVVVVVVVLVVCCVVPVVVSVVVVVVVVVVVVVVVVCVVVVVVVVVVVVVVVVVVVVVVVVVVVVVVVVVVVVVVVVVVVVVVVVVVVVVVVVLVVQLVVQCVPPNPCSVVVSVVVVCVVCVVVPPPPVPPPPPPPPDDPPPPDDDDDDDDDDDDDDDDDDDDD

Solvent-accessible surface area (backbone atoms only — not comparable to full-atom values): 12176 Å² total; per-residue (Å²): 142,82,86,81,80,82,74,66,84,80,54,75,66,74,69,46,54,62,55,53,53,51,52,51,51,51,52,50,54,52,49,51,51,45,38,66,72,48,49,52,59,48,53,53,52,50,53,53,47,41,73,73,41,51,68,67,45,53,52,49,52,52,50,52,57,59,56,46,48,61,54,52,50,48,51,53,51,51,52,50,51,50,52,50,52,51,54,52,52,50,53,52,53,48,54,51,51,51,50,51,50,52,52,53,51,50,52,50,52,50,53,51,52,52,51,50,52,50,52,50,50,52,50,53,50,52,51,50,52,52,53,51,53,51,46,54,52,32,36,72,77,50,44,85,60,18,58,61,55,45,51,52,52,54,49,62,68,52,55,80,66,58,72,81,70,65,74,76,74,72,73,88,78,84,78,85,84,78,92,80,83,81,79,88,80,82,89,79,93,82,88,81,90,85,82,89,87,80,89,85,134

Mean predicted aligned error: 15.05 Å

Organism: NCBI:txid416441